Protein 4C1Q (pdb70)

Secondary structure (DSSP, 8-state):
-GGG-TT-EEETTTTEEESS-BTTTBSPPEEPPPP--TT-TTHHHHTPPTTEEEEE-SSTT--EEEEE-SSPBPTT-EE-PPPSEEE--TTGGGSSSEEEEE-SSS-EEEEE--STTTS-GGGGPEEPSSTTT--EEEEEETTEEEEEESS-B-TTPBPEE---HHHHHHTT-/-TT-TT-EEETTTTEEESS-BTTTBSPPEEPPPP--TT-TTHHHHTPPTTEEEEE-SSTT--EEEEE-SSPBPTT-EE-PPPSEEE--SSGGGSSSEEEEE-SSS-EEEEE--STTTS-GGGGPEEPSSTTT--EEEEEETTEEEEEESS-B-TT-B-EEE-/------

GO terms:
  GO:0000785 chromatin (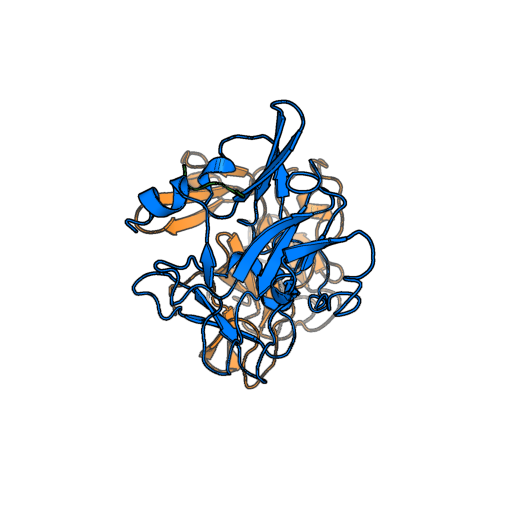C, IDA)
  GO:0005634 nucleus (C, IDA)
  GO:0042800 histone H3K4 methyltransferase activity (F, IDA)
  GO:0042803 protein homodimerization activity (F, IDA)
  GO:0016279 protein-lysine N-methyltransferase activity (F, EXP)
  GO:0005694 chromosome (C, EXP)
  GO:0140941 histone H4K20me methyltransferase activity (F, EXP)
  GO:0140944 histone H4K20 monomethyltransferase activity (F, EXP)
  GO:0140949 histone H3K9 trimethyltransferase activity (F, EXP)
  GO:0140955 histone H3K36 trimethyltransferase activity (F, EXP)
  GO:0140999 histone H3K4 trimethyltransferase activity (F, EXP)
  GO:0043066 negative regulation of apoptotic process (P, IMP)
  GO:0042800 histone H3K4 methyltransferase activity (F, IMP)
  GO:1905516 positive regulation of fertilization (P, IMP)
  GO:1990918 double-strand break repair involved in meiotic recombination (P, IMP)
  GO:0048232 male gamete generation (P, IMP)
  GO:0007129 homologous chromosome pairing at meiosis (P, IMP)
  GO:0007292 female gamete generation (P, IMP)
  GO:0046975 histone H3K36 methyltransferase activity (F, IMP)
  GO:0005515 protein binding (F, IPI)

B-factor: mean 55.11, std 18.8, range [30.9, 131.98]

Nearest PDB structures (foldseek):
  4c1q-assembly1_A  TM=1.006E+00  e=8.682E-40  Mus musculus
  4c1q-assembly2_B  TM=1.001E+00  e=2.277E-36  Mus musculus
  6nm4-assembly2_B  TM=9.314E-01  e=3.883E-31  Homo sapiens
  4ijd-assembly2_B  TM=9.332E-01  e=7.483E-31  Homo sapiens
  4ijd-assembly1_A  TM=9.318E-01  e=3.527E-30  Homo sapiens

Organism: Mus musculus (NCBI:txid10090)

InterPro domains:
  IPR001214 SET domain [PF21549] (247-367)
  IPR001214 SET domain [PS50280] (244-358)
  IPR001909 Krueppel-associated box [PF01352] (28-65)
  IPR001909 Krueppel-associated box [PS50805] (26-96)
  IPR001909 Krueppel-associated box [SM00349] (26-85)
  IPR001909 Krueppel-associated box [cd07765] (28-64)
  IPR003655 Ancestral KRAB domain [PS50806] (23-86)
  IPR013087 Zinc finger C2H2-type [PF00096] (537-559)
  IPR013087 Zinc finger C2H2-type [PF00096] (565-587)
  IPR013087 Zinc finger C2H2-type [PF00096] (593-615)
  IPR013087 Zinc finger C2H2-type [PF00096] (621-643)
  IPR013087 Zinc finger C2H2-type [PF00096] (649-671)
  IPR013087 Zinc finger C2H2-type [PF00096] (677-699)
  IPR013087 Zinc finger C2H2-type [PF00096] (705-727)
  IPR013087 Zinc finger C2H2-type [PF00096] (733-755)
  IPR013087 Zinc finger C2H2-type [PF00096] (761-783)
  IPR013087 Zinc finger C2H2-type [PF00096] (789-811)
  IPR013087 Zinc finger C2H2-type [PF00096] (817-839)
  IPR013087 Zinc finger C2H2-type [PS00028] (390-411)
  IPR013087 Zinc finger C2H2-type [PS00028] (539-559)

Sequence (341 aa):
AMSQDDDYLYCEKCQNFFIDSCPNHGPPLFVKDSMVDRGHPNHSVLSLPPGLRISPSGIPEAGLGVWNEASDLPVGLHFGPYEGQITEDEEAANSGYSWLITKGRNCYEYVDGQDESQANWMRYVNCARDDEEQNLVAFQYHRKIFYRTCRVIRPGCELLVWYGDEYGQELGIMSQDDDYLYCEKCQNFFIDSCPNHGPPLFVKDSMVDRGHPNHSVLSLPPGLRISPSGIPEAGLGVWNEASDLPVGLHFGPYEGQITEDEEAANSGYSWLITKGRNCYEYVDGQDESQANWMRYVNCARDDEEQNLVAFQYHRKIFYRTCRVIRPGCELLVWYARTQTA

CATH classification: 2.170.270.10

Structure (mmCIF, N/CA/C/O backbone):
data_4C1Q
#
_entry.id   4C1Q
#
_cell.length_a   55.730
_cell.length_b   78.180
_cell.length_c   107.610
_cell.angle_alpha   90.00
_cell.angle_beta   90.00
_cell.angle_gamma   90.00
#
_symmetry.space_group_name_H-M   'P 21 21 21'
#
loop_
_entity.id
_entity.type
_entity.pdbx_description
1 polymer 'HISTONE-LYSINE N-METHYLTRANSFERASE PRDM9'
2 polymer 'HISTONE H3.1'
3 non-polymer S-ADENOSYL-L-HOMOCYSTEINE
4 non-polymer 'ZINC ION'
5 non-polymer GLYCEROL
6 water water
#
loop_
_atom_site.group_PDB
_atom_site.id
_atom_site.type_symbol
_atom_site.label_atom_id
_atom_site.label_alt_id
_atom_site.label_comp_id
_atom_site.label_asym_id
_atom_site.label_entity_id
_atom_site.label_seq_id
_atom_site.pdbx_PDB_ins_code
_atom_site.Cartn_x
_atom_site.Cartn_y
_atom_site.Cartn_z
_atom_site.occupancy
_atom_site.B_iso_or_equiv
_atom_site.auth_seq_id
_atom_site.auth_comp_id
_atom_site.auth_asym_id
_atom_site.auth_atom_id
_atom_site.pdbx_PDB_model_num
ATOM 1 N N . ALA A 1 2 ? 7.719 3.487 -24.451 1.00 58.95 195 ALA A N 1
ATOM 2 C CA . ALA A 1 2 ? 6.809 2.926 -25.506 1.00 60.22 195 ALA A CA 1
ATOM 3 C C . ALA A 1 2 ? 6.043 1.719 -24.955 1.00 59.35 195 ALA A C 1
ATOM 4 O O . ALA A 1 2 ? 6.618 0.886 -24.258 1.00 50.32 195 ALA A O 1
ATOM 6 N N . MET A 1 3 ? 4.741 1.652 -25.242 1.00 67.85 196 MET A N 1
ATOM 7 C CA . MET A 1 3 ? 3.903 0.525 -24.808 1.00 69.99 196 MET A CA 1
ATOM 8 C C . MET A 1 3 ? 4.537 -0.797 -25.235 1.00 75.27 196 MET A C 1
ATOM 9 O O . MET A 1 3 ? 4.519 -1.775 -24.487 1.00 77.88 196 MET A O 1
ATOM 14 N N . SER A 1 4 ? 5.119 -0.807 -26.434 1.00 80.06 197 SER A N 1
ATOM 15 C CA . SER A 1 4 ? 5.886 -1.952 -26.944 1.00 77.49 197 SER A CA 1
ATOM 16 C C . SER A 1 4 ? 6.910 -2.498 -25.949 1.00 71.40 197 SER A C 1
ATOM 17 O O . SER A 1 4 ? 7.081 -3.701 -25.846 1.00 69.18 197 SER A O 1
ATOM 20 N N . GLN A 1 5 ? 7.588 -1.610 -25.228 1.00 72.00 198 GLN A N 1
ATOM 21 C CA . GLN A 1 5 ? 8.739 -1.985 -24.403 1.00 68.58 198 GLN A CA 1
ATOM 22 C C . GLN A 1 5 ? 8.466 -1.949 -22.900 1.00 62.09 198 GLN A C 1
ATOM 23 O O . GLN A 1 5 ? 9.392 -1.946 -22.094 1.00 54.57 198 GLN A O 1
ATOM 29 N N . ASP A 1 6 ? 7.194 -1.949 -22.522 1.00 58.48 199 ASP A N 1
ATOM 30 C CA . ASP A 1 6 ? 6.801 -1.746 -21.135 1.00 53.49 199 ASP A CA 1
ATOM 31 C C . ASP A 1 6 ? 6.234 -3.034 -20.507 1.00 49.86 199 ASP A C 1
ATOM 32 O O . ASP A 1 6 ? 5.198 -3.541 -20.922 1.00 46.14 199 ASP A O 1
ATOM 37 N N . ASP A 1 7 ? 6.954 -3.513 -19.499 1.00 49.93 200 ASP A N 1
ATOM 38 C CA . ASP A 1 7 ? 6.579 -4.611 -18.585 1.00 52.55 200 ASP A CA 1
ATOM 39 C C . ASP A 1 7 ? 5.131 -4.772 -18.111 1.00 51.84 200 ASP A C 1
ATOM 40 O O . ASP A 1 7 ? 4.706 -5.883 -17.789 1.00 47.93 200 ASP A O 1
ATOM 45 N N . ASP A 1 8 ? 4.425 -3.657 -17.953 1.00 46.57 201 ASP A N 1
ATOM 46 C CA . ASP A 1 8 ? 3.087 -3.664 -17.374 1.00 46.59 201 ASP A CA 1
ATOM 47 C C . ASP A 1 8 ? 2.033 -4.080 -18.388 1.00 42.38 201 ASP A C 1
ATOM 48 O O . ASP A 1 8 ? 0.911 -4.343 -18.015 1.00 36.87 201 ASP A O 1
ATOM 53 N N . TYR A 1 9 ? 2.401 -4.117 -19.664 1.00 42.29 202 TYR A N 1
ATOM 54 C CA . TYR A 1 9 ? 1.447 -4.317 -20.742 1.00 43.42 202 TYR A CA 1
ATOM 55 C C . TYR A 1 9 ? 1.481 -5.733 -21.311 1.00 42.12 202 TYR A C 1
ATOM 56 O O . TYR A 1 9 ? 2.520 -6.335 -21.419 1.00 40.09 202 TYR A O 1
ATOM 65 N N . LEU A 1 10 ? 0.309 -6.264 -21.630 1.00 44.00 203 LEU A N 1
ATOM 66 C CA . LEU A 1 10 ? 0.196 -7.504 -22.394 1.00 43.41 203 LEU A CA 1
ATOM 67 C C . LEU A 1 10 ? -0.036 -7.153 -23.850 1.00 41.00 203 LEU A C 1
ATOM 68 O O . LEU A 1 10 ? -0.267 -6.005 -24.201 1.00 44.33 203 LEU A O 1
ATOM 73 N N . TYR A 1 11 ? 0.050 -8.148 -24.703 1.00 43.21 204 TYR A N 1
ATOM 74 C CA . TYR A 1 11 ? -0.045 -7.950 -26.135 1.00 47.99 204 TYR A CA 1
ATOM 75 C C . TYR A 1 11 ? -1.020 -8.974 -26.677 1.00 46.27 204 TYR A C 1
ATOM 76 O O . TYR A 1 11 ? -0.921 -10.151 -26.326 1.00 42.95 204 TYR A O 1
ATOM 85 N N . CYS A 1 12 ? -1.951 -8.527 -27.518 1.00 48.64 205 CYS A N 1
ATOM 86 C CA . CYS A 1 12 ? -2.866 -9.433 -28.211 1.00 51.25 205 CYS A CA 1
ATOM 87 C C . CYS A 1 12 ? -2.388 -9.749 -29.634 1.00 53.72 205 CYS A C 1
ATOM 88 O O . CYS A 1 12 ? -2.344 -8.851 -30.489 1.00 51.16 205 CYS A O 1
ATOM 91 N N . GLU A 1 13 ? -2.061 -11.024 -29.876 1.00 61.04 206 GLU A N 1
ATOM 92 C CA . GLU A 1 13 ? -1.556 -11.496 -31.182 1.00 69.31 206 GLU A CA 1
ATOM 93 C C . GLU A 1 13 ? -2.494 -11.046 -32.310 1.00 67.04 206 GLU A C 1
ATOM 94 O O . GLU A 1 13 ? -2.105 -10.345 -33.243 1.00 66.53 206 GLU A O 1
ATOM 100 N N . LYS A 1 14 ? -3.756 -11.410 -32.163 1.00 69.24 207 LYS A N 1
ATOM 101 C CA . LYS A 1 14 ? -4.763 -11.185 -33.192 1.00 70.63 207 LYS A CA 1
ATOM 102 C C . LYS A 1 14 ? -4.990 -9.703 -33.542 1.00 69.31 207 LYS A C 1
ATOM 103 O O . LYS A 1 14 ? -5.098 -9.361 -34.713 1.00 69.72 207 LYS A O 1
ATOM 109 N N . CYS A 1 15 ? -5.058 -8.838 -32.533 1.00 66.64 208 CYS A N 1
ATOM 110 C CA . CYS A 1 15 ? -5.319 -7.409 -32.732 1.00 64.78 208 CYS A CA 1
ATOM 111 C C . CYS A 1 15 ? -4.094 -6.558 -32.938 1.00 63.33 208 CYS A C 1
ATOM 112 O O . CYS A 1 15 ? -4.208 -5.444 -33.447 1.00 58.78 208 CYS A O 1
ATOM 115 N N . GLN A 1 16 ? -2.943 -7.043 -32.474 1.00 64.60 209 GLN A N 1
ATOM 116 C CA . GLN A 1 16 ? -1.727 -6.217 -32.355 1.00 68.34 209 GLN A CA 1
ATOM 117 C C . GLN A 1 16 ? -1.857 -5.127 -31.280 1.00 65.54 209 GLN A C 1
ATOM 118 O O . GLN A 1 16 ? -1.077 -4.179 -31.267 1.00 65.53 209 GLN A O 1
ATOM 124 N N . ASN A 1 17 ? -2.835 -5.277 -30.386 1.00 63.31 210 ASN A N 1
ATOM 125 C CA . ASN A 1 17 ? -3.096 -4.322 -29.296 1.00 59.98 210 ASN A CA 1
ATOM 126 C C . ASN A 1 17 ? -2.327 -4.638 -28.034 1.00 52.37 210 ASN A C 1
ATOM 127 O O . ASN A 1 17 ? -2.280 -5.782 -27.607 1.00 47.65 210 ASN A O 1
ATOM 132 N N . PHE A 1 18 ? -1.744 -3.610 -27.438 1.00 49.13 211 PHE A N 1
ATOM 133 C CA . PHE A 1 18 ? -1.259 -3.670 -26.071 1.00 45.39 211 PHE A CA 1
ATOM 134 C C . PHE A 1 18 ? -2.343 -3.195 -25.126 1.00 42.96 211 PHE A C 1
ATOM 135 O O . PHE A 1 18 ? -3.042 -2.240 -25.415 1.00 42.37 211 PHE A O 1
ATOM 143 N N . PHE A 1 19 ? -2.450 -3.857 -23.980 1.00 41.35 212 PHE A N 1
ATOM 144 C CA . PHE A 1 19 ? -3.432 -3.505 -22.972 1.00 39.30 212 PHE A CA 1
ATOM 145 C C . PHE A 1 19 ? -2.954 -3.897 -21.592 1.00 39.68 212 PHE A C 1
ATOM 146 O O . PHE A 1 19 ? -2.035 -4.705 -21.435 1.00 42.89 212 PHE A O 1
ATOM 154 N N . ILE A 1 20 ? -3.624 -3.357 -20.592 1.00 42.07 213 ILE A N 1
ATOM 155 C CA . ILE A 1 20 ? -3.293 -3.631 -19.207 1.00 45.16 213 ILE A CA 1
ATOM 156 C C . ILE A 1 20 ? -4.124 -4.791 -18.643 1.00 46.08 213 ILE A C 1
ATOM 157 O O . ILE A 1 20 ? -3.586 -5.679 -17.988 1.00 45.74 213 ILE A O 1
ATOM 162 N N . ASP A 1 21 ? -5.426 -4.779 -18.911 1.00 47.32 214 ASP A N 1
ATOM 163 C CA . ASP A 1 21 ? -6.349 -5.745 -18.342 1.00 48.11 214 ASP A CA 1
ATOM 164 C C . ASP A 1 21 ? -6.855 -6.677 -19.443 1.00 47.54 214 ASP A C 1
ATOM 165 O O . ASP A 1 21 ? -6.653 -7.889 -19.404 1.00 47.58 214 ASP A O 1
ATOM 170 N N . SER A 1 22 ? -7.505 -6.089 -20.436 1.00 48.55 215 SER A N 1
ATOM 171 C CA . SER A 1 22 ? -8.126 -6.842 -21.511 1.00 48.95 215 SER A CA 1
ATOM 172 C C . SER A 1 22 ? -7.817 -6.214 -22.858 1.00 49.47 215 SER A C 1
ATOM 173 O O . SER A 1 22 ? -7.756 -4.998 -22.976 1.00 52.77 215 SER A O 1
ATOM 176 N N . CYS A 1 23 ? -7.623 -7.043 -23.876 1.00 48.52 216 CYS A N 1
ATOM 177 C CA . CYS A 1 23 ? -7.809 -6.575 -25.236 1.00 54.64 216 CYS A CA 1
ATOM 178 C C . CYS A 1 23 ? -9.258 -6.110 -25.320 1.00 53.08 216 CYS A C 1
ATOM 179 O O . CYS A 1 23 ? -10.142 -6.804 -24.820 1.00 56.03 216 CYS A O 1
ATOM 182 N N . PRO A 1 24 ? -9.505 -4.930 -25.908 1.00 54.45 217 PRO A N 1
ATOM 183 C CA . PRO A 1 24 ? -10.897 -4.463 -26.078 1.00 60.04 217 PRO A CA 1
ATOM 184 C C . PRO A 1 24 ? -11.749 -5.343 -27.020 1.00 63.85 217 PRO A C 1
ATOM 185 O O . PRO A 1 24 ? -12.976 -5.386 -26.889 1.00 64.52 217 PRO A O 1
ATOM 189 N N . ASN A 1 25 ? -11.090 -6.062 -27.926 1.00 66.54 218 ASN A N 1
ATOM 190 C CA . ASN A 1 25 ? -11.756 -7.007 -28.822 1.00 69.21 218 ASN A CA 1
ATOM 191 C C . ASN A 1 25 ? -11.895 -8.433 -28.303 1.00 67.02 218 ASN A C 1
ATOM 192 O O . ASN A 1 25 ? -12.948 -9.033 -28.451 1.00 76.41 218 ASN A O 1
ATOM 197 N N . HIS A 1 26 ? -10.838 -8.978 -27.714 1.00 65.93 219 HIS A N 1
ATOM 198 C CA . HIS A 1 26 ? -10.812 -10.395 -27.350 1.00 62.80 219 HIS A CA 1
ATOM 199 C C . HIS A 1 26 ? -10.902 -10.709 -25.862 1.00 56.94 219 HIS A C 1
ATOM 200 O O . HIS A 1 26 ? -10.909 -11.873 -25.485 1.00 58.30 219 HIS A O 1
ATOM 207 N N . GLY A 1 27 ? -10.980 -9.694 -25.014 1.00 55.54 220 GLY A N 1
ATOM 208 C CA . GLY A 1 27 ? -11.076 -9.920 -23.574 1.00 54.82 220 GLY A CA 1
ATOM 209 C C . GLY A 1 27 ? -9.725 -10.224 -22.935 1.00 52.33 220 GLY A C 1
ATOM 210 O O . GLY A 1 27 ? -8.682 -10.112 -23.593 1.00 52.23 220 GLY A O 1
ATOM 211 N N . PRO A 1 28 ? -9.741 -10.597 -21.642 1.00 49.26 221 PRO A N 1
ATOM 212 C CA . PRO A 1 28 ? -8.527 -10.890 -20.901 1.00 49.76 221 PRO A CA 1
ATOM 213 C C . PRO A 1 28 ? -7.939 -12.230 -21.337 1.00 47.81 221 PRO A C 1
ATOM 214 O O . PRO A 1 28 ? -8.684 -13.167 -21.617 1.00 50.86 221 PRO A O 1
ATOM 218 N N . PRO A 1 29 ? -6.613 -12.309 -21.420 1.00 43.96 222 PRO A N 1
ATOM 219 C CA . PRO A 1 29 ? -5.921 -13.545 -21.792 1.00 43.59 222 PRO A CA 1
ATOM 220 C C . PRO A 1 29 ? -6.008 -14.632 -20.749 1.00 40.86 222 PRO A C 1
ATOM 221 O O . PRO A 1 29 ? -6.065 -14.347 -19.561 1.00 40.66 222 PRO A O 1
ATOM 225 N N . LEU A 1 30 ? -6.014 -15.878 -21.198 1.00 38.64 223 LEU A N 1
ATOM 226 C CA . LEU A 1 30 ? -6.038 -17.007 -20.293 1.00 39.44 223 LEU A CA 1
ATOM 227 C C . LEU A 1 30 ? -4.609 -17.366 -19.927 1.00 39.47 223 LEU A C 1
ATOM 228 O O . LEU A 1 30 ? -3.797 -17.637 -20.821 1.00 41.47 223 LEU A O 1
ATOM 233 N N . PHE A 1 31 ? -4.300 -17.279 -18.627 1.00 38.56 224 PHE A N 1
ATOM 234 C CA . PHE A 1 31 ? -3.035 -17.744 -18.054 1.00 40.48 224 PHE A CA 1
ATOM 235 C C . PHE A 1 31 ? -3.299 -19.119 -17.497 1.00 37.97 224 PHE A C 1
ATOM 236 O O . PHE A 1 31 ? -4.206 -19.291 -16.713 1.00 41.23 224 PHE A O 1
ATOM 244 N N . VAL A 1 32 ? -2.507 -20.091 -17.914 1.00 37.96 225 VAL A N 1
ATOM 245 C CA . VAL A 1 32 ? -2.635 -21.455 -17.451 1.00 39.67 225 VAL A CA 1
ATOM 246 C C . VAL A 1 32 ? -1.782 -21.591 -16.207 1.00 39.72 225 VAL A C 1
ATOM 247 O O . VAL A 1 32 ? -0.651 -21.142 -16.218 1.00 42.21 225 VAL A O 1
ATOM 251 N N . LYS A 1 33 ? -2.299 -22.194 -15.140 1.00 41.45 226 LYS A N 1
ATOM 252 C CA . LYS A 1 33 ? -1.516 -22.383 -13.912 1.00 44.37 226 LYS A CA 1
ATOM 253 C C . LYS A 1 33 ? -0.624 -23.608 -14.004 1.00 42.31 226 LYS A C 1
ATOM 254 O O . LYS A 1 33 ? -1.029 -24.624 -14.523 1.00 42.19 226 LYS A O 1
ATOM 260 N N . ASP A 1 34 ? 0.574 -23.517 -13.449 1.00 39.86 227 ASP A N 1
ATOM 261 C CA . ASP A 1 34 ? 1.376 -24.692 -13.175 1.00 41.99 227 ASP A CA 1
ATOM 262 C C . ASP A 1 34 ? 0.602 -25.606 -12.226 1.00 44.97 227 ASP A C 1
ATOM 263 O O . ASP A 1 34 ? -0.292 -25.149 -11.520 1.00 45.90 227 ASP A O 1
ATOM 268 N N . SER A 1 35 ? 0.929 -26.892 -12.207 1.00 45.10 228 SER A N 1
ATOM 269 C CA . SER A 1 35 ? 0.358 -27.770 -11.195 1.00 45.32 228 SER A CA 1
ATOM 270 C C . SER A 1 35 ? 1.035 -27.474 -9.877 1.00 47.17 228 SER A C 1
ATOM 271 O O . SER A 1 35 ? 2.147 -27.001 -9.872 1.00 44.68 228 SER A O 1
ATOM 274 N N . MET A 1 36 ? 0.345 -27.742 -8.769 1.00 52.95 229 MET A N 1
ATOM 275 C CA . MET A 1 36 ? 0.885 -27.565 -7.410 1.00 54.61 229 MET A CA 1
ATOM 276 C C . MET A 1 36 ? 1.990 -28.563 -7.113 1.00 48.49 229 MET A C 1
ATOM 277 O O . MET A 1 36 ? 1.834 -29.749 -7.359 1.00 46.88 229 MET A O 1
ATOM 282 N N . VAL A 1 37 ? 3.098 -28.078 -6.568 1.00 47.39 230 VAL A N 1
ATOM 283 C CA . VAL A 1 37 ? 4.187 -28.935 -6.106 1.00 46.79 230 VAL A CA 1
ATOM 284 C C . VAL A 1 37 ? 4.893 -28.197 -4.992 1.00 43.44 230 VAL A C 1
ATOM 285 O O . VAL A 1 37 ? 5.173 -27.017 -5.123 1.00 47.39 230 VAL A O 1
ATOM 289 N N . ASP A 1 38 ? 5.223 -28.902 -3.927 1.00 42.75 231 ASP A N 1
ATOM 290 C CA . ASP A 1 38 ? 5.968 -28.326 -2.820 1.00 44.39 231 ASP A CA 1
ATOM 291 C C . ASP A 1 38 ? 7.251 -27.678 -3.306 1.00 42.92 231 ASP A C 1
ATOM 292 O O . ASP A 1 38 ? 7.996 -28.270 -4.088 1.00 43.44 231 ASP A O 1
ATOM 297 N N . ARG A 1 39 ? 7.493 -26.466 -2.834 1.00 42.98 232 ARG A N 1
ATOM 298 C CA . ARG A 1 39 ? 8.729 -25.763 -3.085 1.00 47.99 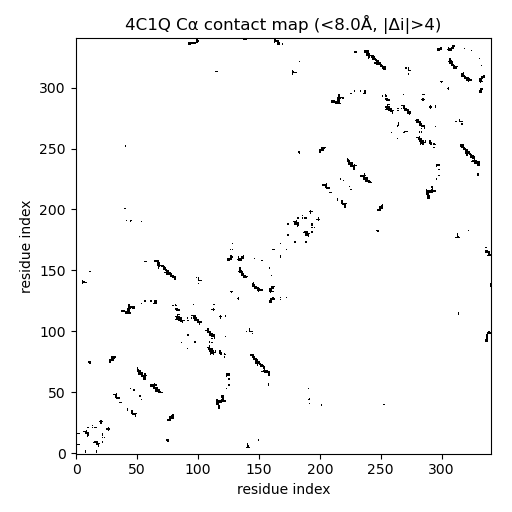232 ARG A CA 1
ATOM 299 C C . ARG A 1 39 ? 9.933 -26.649 -2.773 1.00 46.47 232 ARG A C 1
ATOM 300 O O . ARG A 1 39 ? 9.951 -27.354 -1.771 1.00 46.94 232 ARG A O 1
ATOM 308 N N . GLY A 1 40 ? 10.921 -26.629 -3.658 1.00 45.39 233 GLY A N 1
ATOM 309 C CA . GLY A 1 40 ? 12.151 -27.373 -3.447 1.00 45.29 233 GLY A CA 1
ATOM 310 C C . GLY A 1 40 ? 12.050 -28.849 -3.758 1.00 45.03 233 GLY A C 1
ATOM 311 O O . GLY A 1 40 ? 13.037 -29.569 -3.644 1.00 42.50 233 GLY A O 1
ATOM 312 N N . HIS A 1 41 ? 10.877 -29.330 -4.154 1.00 39.12 234 HIS A N 1
ATOM 313 C CA . HIS A 1 41 ? 10.779 -30.739 -4.463 1.00 40.02 234 HIS A CA 1
ATOM 314 C C . HIS A 1 41 ? 11.846 -31.102 -5.518 1.00 39.26 234 HIS A C 1
ATOM 315 O O . HIS A 1 41 ? 12.065 -30.338 -6.465 1.00 39.93 234 HIS A O 1
ATOM 322 N N . PRO A 1 42 ? 12.520 -32.251 -5.358 1.00 38.70 235 PRO A N 1
ATOM 323 C CA . PRO A 1 42 ? 13.577 -32.585 -6.335 1.00 39.86 235 PRO A CA 1
ATOM 324 C C . PRO A 1 42 ? 13.120 -32.734 -7.793 1.00 37.71 235 PRO A C 1
ATOM 325 O O . PRO A 1 42 ? 13.897 -32.519 -8.680 1.00 36.66 235 PRO A O 1
ATOM 329 N N . ASN A 1 43 ? 11.891 -33.160 -8.024 1.00 38.99 236 ASN A N 1
ATOM 330 C CA . ASN A 1 43 ? 11.339 -33.239 -9.372 1.00 39.75 236 ASN A CA 1
ATOM 331 C C . ASN A 1 43 ? 10.317 -32.128 -9.645 1.00 38.51 236 ASN A C 1
ATOM 332 O O . ASN A 1 43 ? 9.377 -32.284 -10.417 1.00 39.01 236 ASN A O 1
ATOM 337 N N . HIS A 1 44 ? 10.558 -30.984 -9.036 1.00 39.66 237 HIS A N 1
ATOM 338 C CA . HIS A 1 44 ? 9.668 -29.837 -9.113 1.00 42.18 237 HIS A CA 1
ATOM 339 C C . HIS A 1 44 ? 9.363 -29.394 -10.547 1.00 41.98 237 HIS A C 1
ATOM 340 O O . HIS A 1 44 ? 8.204 -29.130 -10.896 1.00 39.28 237 HIS A O 1
ATOM 347 N N . SER A 1 45 ? 10.395 -29.318 -11.370 1.00 40.77 238 SER A N 1
ATOM 348 C CA . SER A 1 45 ? 10.218 -28.822 -12.707 1.00 42.96 238 SER A CA 1
ATOM 349 C C . SER A 1 45 ? 9.289 -29.730 -13.522 1.00 39.76 238 SER A C 1
ATOM 350 O O . SER A 1 45 ? 8.414 -29.235 -14.199 1.00 44.58 238 SER A O 1
ATOM 353 N N . VAL A 1 46 ? 9.456 -31.044 -13.420 1.00 38.39 239 VAL A N 1
ATOM 354 C CA . VAL A 1 46 ? 8.577 -31.987 -14.096 1.00 38.41 239 VAL A CA 1
ATOM 355 C C . VAL A 1 46 ? 7.154 -31.926 -13.517 1.00 36.63 239 VAL A C 1
ATOM 356 O O . VAL A 1 46 ? 6.188 -31.852 -14.249 1.00 37.13 239 VAL A O 1
ATOM 360 N N . LEU A 1 47 ? 7.043 -31.951 -12.204 1.00 37.17 240 LEU A N 1
ATOM 361 C CA . LEU A 1 47 ? 5.743 -32.039 -11.533 1.00 40.10 240 LEU A CA 1
ATOM 362 C C . LEU A 1 47 ? 4.901 -30.777 -11.632 1.00 37.12 240 LEU A C 1
ATOM 363 O O . LEU A 1 47 ? 3.702 -30.831 -11.465 1.00 42.47 240 LEU A O 1
ATOM 368 N N . SER A 1 48 ? 5.539 -29.650 -11.918 1.00 36.51 241 SER A N 1
ATOM 369 C CA . SER A 1 48 ? 4.854 -28.388 -12.112 1.00 33.05 241 SER A CA 1
ATOM 370 C C . SER A 1 48 ? 4.101 -28.303 -13.446 1.00 33.72 241 SER A C 1
ATOM 371 O O . SER A 1 48 ? 3.413 -27.323 -13.698 1.00 36.58 241 SER A O 1
ATOM 374 N N . LEU A 1 49 ? 4.240 -29.311 -14.293 1.00 33.44 242 LEU A N 1
ATOM 375 C CA . LEU A 1 49 ? 3.671 -29.294 -15.625 1.00 36.13 242 LEU A CA 1
ATOM 376 C C . LEU A 1 49 ? 2.140 -29.208 -15.562 1.00 36.87 242 LEU A C 1
ATOM 377 O O . LEU A 1 49 ? 1.499 -29.976 -14.818 1.00 36.91 242 LEU A O 1
ATOM 382 N N . PRO A 1 50 ? 1.552 -28.285 -16.340 1.00 36.83 243 PRO A N 1
ATOM 383 C CA . PRO A 1 50 ? 0.085 -28.207 -16.357 1.00 38.30 243 PRO A CA 1
ATOM 384 C C . PRO A 1 50 ? -0.533 -29.483 -16.877 1.00 37.84 243 PRO A C 1
ATOM 385 O O . PRO A 1 50 ? 0.059 -30.130 -17.732 1.00 33.38 243 PRO A O 1
ATOM 389 N N . PRO A 1 51 ? -1.752 -29.813 -16.412 1.00 42.42 244 PRO A N 1
ATOM 390 C CA . PRO A 1 51 ? -2.447 -30.941 -17.036 1.00 41.95 244 PRO A CA 1
ATOM 391 C C . PRO A 1 51 ? -2.601 -30.742 -18.533 1.00 41.18 244 PRO A C 1
ATOM 392 O O . PRO A 1 51 ? -2.674 -29.600 -19.004 1.00 43.35 244 PRO A O 1
ATOM 396 N N . GLY A 1 52 ? -2.629 -31.842 -19.273 1.00 39.88 245 GLY A N 1
ATOM 397 C CA . GLY A 1 52 ? -2.855 -31.796 -20.715 1.00 39.61 245 GLY A CA 1
ATOM 398 C C . GLY A 1 52 ? -1.576 -31.795 -21.528 1.00 39.12 245 GLY A C 1
ATOM 399 O O . GLY A 1 52 ? -1.623 -31.948 -22.731 1.00 37.02 245 GLY A O 1
ATOM 400 N N . LEU A 1 53 ? -0.433 -31.619 -20.869 1.00 40.80 246 LEU A N 1
ATOM 401 C CA . LEU A 1 53 ? 0.875 -31.596 -21.537 1.00 38.88 246 LEU A CA 1
ATOM 402 C C . LEU A 1 53 ? 1.677 -32.770 -21.060 1.00 40.56 246 LEU A C 1
ATOM 403 O O . LEU A 1 53 ? 1.301 -33.411 -20.096 1.00 40.87 246 LEU A O 1
ATOM 408 N N . ARG A 1 54 ? 2.820 -33.022 -21.699 1.00 39.61 247 ARG A N 1
ATOM 409 C CA . ARG A 1 54 ? 3.656 -34.126 -21.295 1.00 41.00 247 ARG A CA 1
ATOM 410 C C . ARG A 1 54 ? 5.136 -33.922 -21.660 1.00 40.16 247 ARG A C 1
ATOM 411 O O . ARG A 1 54 ? 5.474 -33.438 -22.734 1.00 38.42 247 ARG A O 1
ATOM 419 N N . ILE A 1 55 ? 6.011 -34.317 -20.745 1.00 38.61 248 ILE A N 1
ATOM 420 C CA . ILE A 1 55 ? 7.447 -34.217 -20.966 1.00 38.03 248 ILE A CA 1
ATOM 421 C C . ILE A 1 55 ? 7.956 -35.549 -21.486 1.00 37.77 248 ILE A C 1
ATOM 422 O O . ILE A 1 55 ? 7.865 -36.578 -20.829 1.00 40.10 248 ILE A O 1
ATOM 427 N N . SER A 1 56 ? 8.473 -35.515 -22.696 1.00 36.36 249 SER A N 1
ATOM 428 C CA . SER A 1 56 ? 8.884 -36.704 -23.398 1.00 36.89 249 SER A CA 1
ATOM 429 C C . SER A 1 56 ? 10.034 -36.269 -24.338 1.00 37.21 249 SER A C 1
ATOM 430 O O . SER A 1 56 ? 10.162 -35.073 -24.616 1.00 38.41 249 SER A O 1
ATOM 433 N N . PRO A 1 57 ? 10.855 -37.218 -24.835 1.00 36.68 250 PRO A N 1
ATOM 434 C CA . PRO A 1 57 ? 11.956 -36.830 -25.726 1.00 36.68 250 PRO A CA 1
ATOM 435 C C . PRO A 1 57 ? 11.546 -35.941 -26.884 1.00 37.05 250 PRO A C 1
ATOM 436 O O . PRO A 1 57 ? 10.542 -36.197 -27.537 1.00 36.00 250 PRO A O 1
ATOM 440 N N . SER A 1 58 ? 12.339 -34.905 -27.133 1.00 36.43 251 SER A N 1
ATOM 441 C CA . SER A 1 58 ? 12.039 -33.953 -28.185 1.00 38.17 251 SER A CA 1
ATOM 442 C C . SER A 1 58 ? 12.053 -34.598 -29.551 1.00 38.43 251 SER A C 1
ATOM 443 O O . SER A 1 58 ? 12.747 -35.566 -29.775 1.00 37.93 251 SER A O 1
ATOM 446 N N . GLY A 1 59 ? 11.267 -34.040 -30.459 1.00 41.09 252 GLY A N 1
ATOM 447 C CA . GLY A 1 59 ? 11.310 -34.437 -31.850 1.00 42.48 252 GLY A CA 1
ATOM 448 C C . GLY A 1 59 ? 12.500 -33.860 -32.597 1.00 44.55 252 GLY A C 1
ATOM 449 O O . GLY A 1 59 ? 12.805 -34.300 -33.705 1.00 45.89 252 GLY A O 1
ATOM 450 N N . ILE A 1 60 ? 13.168 -32.875 -32.002 1.00 46.38 253 ILE A N 1
ATOM 451 C CA . ILE A 1 60 ? 14.398 -32.333 -32.572 1.00 45.67 253 ILE A CA 1
ATOM 452 C C . ILE A 1 60 ? 15.494 -33.345 -32.256 1.00 49.65 253 ILE A C 1
ATOM 453 O O . ILE A 1 60 ? 15.609 -33.762 -31.099 1.00 49.41 253 ILE A O 1
ATOM 458 N N . PRO A 1 61 ? 16.291 -33.750 -33.279 1.00 54.62 254 PRO A N 1
ATOM 459 C CA . PRO A 1 61 ? 17.394 -34.689 -33.073 1.00 54.25 254 PRO A CA 1
ATOM 460 C C . PRO A 1 61 ? 18.417 -34.197 -32.058 1.00 59.43 254 PRO A C 1
ATOM 461 O O . PRO A 1 61 ? 18.859 -33.040 -32.118 1.00 61.22 254 PRO A O 1
ATOM 465 N N . GLU A 1 62 ? 18.764 -35.083 -31.126 1.00 65.61 255 GLU A N 1
ATOM 466 C CA . GLU A 1 62 ? 19.773 -34.821 -30.107 1.00 70.83 255 GLU A CA 1
ATOM 467 C C . GLU A 1 62 ? 19.455 -33.576 -29.256 1.00 61.01 255 GLU A C 1
ATOM 468 O O . GLU A 1 62 ? 20.351 -32.855 -28.843 1.00 63.77 255 GLU A O 1
ATOM 474 N N . ALA A 1 63 ? 18.175 -33.341 -28.983 1.00 53.25 256 ALA A N 1
ATOM 475 C CA . ALA A 1 63 ? 17.783 -32.183 -28.215 1.00 46.29 256 ALA A CA 1
ATOM 476 C C . ALA A 1 63 ? 17.260 -32.542 -26.837 1.00 42.19 256 ALA A C 1
ATOM 477 O O . ALA A 1 63 ? 16.722 -31.674 -26.156 1.00 50.84 256 ALA A O 1
ATOM 479 N N . GLY A 1 64 ? 17.419 -33.796 -26.405 1.00 37.17 257 GLY A N 1
ATOM 480 C CA . GLY A 1 64 ? 17.015 -34.187 -25.059 1.00 38.01 257 GLY A CA 1
ATOM 481 C C . GLY A 1 64 ? 15.492 -34.259 -24.912 1.00 37.77 257 GLY A C 1
ATOM 482 O O . GLY A 1 64 ? 14.813 -34.641 -25.848 1.00 35.74 257 GLY A O 1
ATOM 483 N N . LEU A 1 65 ? 14.984 -33.900 -23.736 1.00 39.37 258 LEU A N 1
ATOM 484 C CA . LEU A 1 65 ? 13.540 -33.895 -23.458 1.00 41.69 258 LEU A CA 1
ATOM 485 C C . LEU A 1 65 ? 12.886 -32.642 -24.002 1.00 41.96 258 LEU A C 1
ATOM 486 O O . LEU A 1 65 ? 13.559 -31.645 -24.267 1.00 45.84 258 LEU A O 1
ATOM 491 N N . GLY A 1 66 ? 11.570 -32.714 -24.165 1.00 42.82 259 GLY A N 1
ATOM 492 C CA . GLY A 1 66 ? 10.767 -31.597 -24.637 1.00 39.64 259 GLY A CA 1
ATOM 493 C C . GLY A 1 66 ? 9.373 -31.639 -24.049 1.00 41.10 259 GLY A C 1
ATOM 494 O O . GLY A 1 66 ? 9.040 -32.549 -23.283 1.00 40.93 259 GLY A O 1
ATOM 495 N N . VAL A 1 67 ? 8.549 -30.658 -24.417 1.00 40.26 260 VAL A N 1
ATOM 496 C CA . VAL A 1 67 ? 7.1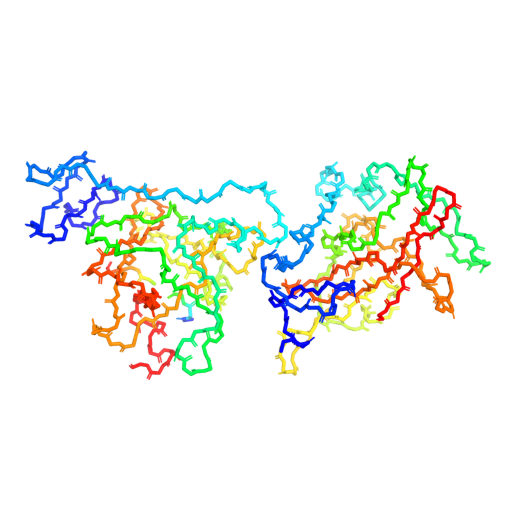82 -30.585 -23.923 1.00 40.26 260 VAL A CA 1
ATOM 497 C C . VAL A 1 67 ? 6.205 -30.701 -25.084 1.00 36.97 260 VAL A C 1
ATOM 498 O O . VAL A 1 67 ? 6.300 -29.979 -26.063 1.00 38.17 260 VAL A O 1
ATOM 502 N N . TRP A 1 68 ? 5.290 -31.649 -24.956 1.00 35.82 261 TRP A N 1
ATOM 503 C CA . TRP A 1 68 ? 4.332 -31.987 -25.992 1.00 36.99 261 TRP A CA 1
ATOM 504 C C . TRP A 1 68 ? 2.953 -31.641 -25.494 1.00 37.45 261 TRP A C 1
ATOM 505 O O . TRP A 1 68 ? 2.674 -31.764 -24.302 1.00 37.61 261 TRP A O 1
ATOM 516 N N . ASN A 1 69 ? 2.092 -31.217 -26.406 1.00 38.72 262 ASN A N 1
ATOM 517 C CA . ASN A 1 69 ? 0.681 -31.048 -26.094 1.00 38.86 262 ASN A CA 1
ATOM 518 C C . ASN A 1 69 ? -0.043 -32.358 -26.332 1.00 40.42 262 ASN A C 1
ATOM 519 O O . ASN A 1 69 ? 0.228 -33.012 -27.318 1.00 40.14 262 ASN A O 1
ATOM 524 N N . GLU A 1 70 ? -0.963 -32.722 -25.435 1.00 48.84 263 GLU A N 1
ATOM 525 C CA . GLU A 1 70 ? -1.637 -34.044 -25.442 1.00 53.72 263 GLU A CA 1
ATOM 526 C C . GLU A 1 70 ? -3.162 -33.954 -25.490 1.00 54.41 263 GLU A C 1
ATOM 527 O O . GLU A 1 70 ? -3.801 -34.617 -26.300 1.00 54.37 263 GLU A O 1
ATOM 533 N N . ALA A 1 71 ? -3.737 -33.159 -24.599 1.00 53.40 264 ALA A N 1
ATOM 534 C CA . ALA A 1 71 ? -5.172 -33.240 -24.322 1.00 55.98 264 ALA A CA 1
ATOM 535 C C . ALA A 1 71 ? -6.016 -32.690 -25.462 1.00 54.02 264 ALA A C 1
ATOM 536 O O . ALA A 1 71 ? -6.876 -33.387 -25.984 1.00 65.12 264 ALA A O 1
ATOM 538 N N . SER A 1 72 ? -5.772 -31.446 -25.844 1.00 51.28 265 SER A N 1
ATOM 539 C CA . SER A 1 72 ? -6.583 -30.796 -26.862 1.00 50.92 265 SER A CA 1
ATOM 540 C C . SER A 1 72 ? -5.918 -29.566 -27.446 1.00 46.88 265 SER A C 1
ATOM 541 O O . SER A 1 72 ? -4.885 -29.109 -26.957 1.00 48.59 265 SER A O 1
ATOM 544 N N . ASP A 1 73 ? -6.528 -29.033 -28.492 1.00 46.36 266 ASP A N 1
ATOM 545 C CA . ASP A 1 73 ? -6.029 -27.855 -29.179 1.00 45.50 266 ASP A CA 1
ATOM 546 C C . ASP A 1 73 ? -5.783 -26.720 -28.197 1.00 46.37 266 ASP A C 1
ATOM 547 O O . ASP A 1 73 ? -6.641 -26.404 -27.370 1.00 46.14 266 ASP A O 1
ATOM 552 N N . LEU A 1 74 ? -4.596 -26.121 -28.268 1.00 45.64 267 LEU A N 1
ATOM 553 C CA . LEU A 1 74 ? -4.321 -24.929 -27.489 1.00 42.67 267 LEU A CA 1
ATOM 554 C C . LEU A 1 74 ? -4.547 -23.755 -28.404 1.00 40.88 267 LEU A C 1
ATOM 555 O O . LEU A 1 74 ? -3.975 -23.692 -29.489 1.00 40.89 267 LEU A O 1
ATOM 560 N N . PRO A 1 75 ? -5.405 -22.830 -27.987 1.00 40.13 268 PRO A N 1
ATOM 561 C CA . PRO A 1 75 ? -5.685 -21.683 -28.847 1.00 41.80 268 PRO A CA 1
ATOM 562 C C . PRO A 1 75 ? -4.544 -20.663 -28.844 1.00 43.17 268 PRO A C 1
ATOM 563 O O . PRO A 1 75 ? -3.653 -20.737 -28.004 1.00 40.87 268 PRO A O 1
ATOM 567 N N . VAL A 1 76 ? -4.591 -19.738 -29.796 1.00 42.79 269 VAL A N 1
ATOM 568 C CA . VAL A 1 76 ? -3.686 -18.606 -29.841 1.00 42.74 269 VAL A CA 1
ATOM 569 C C . VAL A 1 76 ? -3.919 -17.758 -28.602 1.00 42.18 269 VAL A C 1
ATOM 570 O O . VAL A 1 76 ? -5.028 -17.701 -28.096 1.00 45.70 269 VAL A O 1
ATOM 574 N N . GLY A 1 77 ? -2.854 -17.141 -28.101 1.00 40.72 270 GLY A N 1
ATOM 575 C CA . GLY A 1 77 ? -2.936 -16.192 -27.003 1.00 39.56 270 GLY A CA 1
ATOM 576 C C . GLY A 1 77 ? -2.994 -16.775 -25.611 1.00 39.48 270 GLY A C 1
ATOM 577 O O . GLY A 1 77 ? -3.162 -16.040 -24.646 1.00 39.82 270 GLY A O 1
ATOM 578 N N . LEU A 1 78 ? -2.839 -18.089 -25.504 1.00 39.15 271 LEU A N 1
ATOM 579 C CA . LEU A 1 78 ? -2.709 -18.775 -24.222 1.00 38.70 271 LEU A CA 1
ATOM 580 C C . LEU A 1 78 ? -1.373 -18.419 -23.585 1.00 37.89 271 LEU A C 1
ATOM 581 O O . LEU A 1 78 ? -0.345 -18.459 -24.255 1.00 38.82 271 LEU A O 1
ATOM 586 N N . HIS A 1 79 ? -1.386 -18.107 -22.297 1.00 36.11 272 HIS A N 1
ATOM 587 C CA . HIS A 1 79 ? -0.198 -17.642 -21.594 1.00 38.71 272 HIS A CA 1
ATOM 588 C C . HIS A 1 79 ? 0.277 -18.660 -20.581 1.00 37.73 272 HIS A C 1
ATOM 589 O O . HIS A 1 79 ? -0.514 -19.245 -19.863 1.00 40.70 272 HIS A O 1
ATOM 596 N N . PHE A 1 80 ? 1.590 -18.842 -20.520 1.00 37.34 273 PHE A N 1
ATOM 597 C CA . PHE A 1 80 ? 2.210 -19.787 -19.617 1.00 35.65 273 PHE A CA 1
ATOM 598 C C . PHE A 1 80 ? 3.291 -19.069 -18.838 1.00 35.62 273 PHE A C 1
ATOM 599 O O . PHE A 1 80 ? 3.976 -18.219 -19.379 1.00 36.60 273 PHE A O 1
ATOM 607 N N . GLY A 1 81 ? 3.457 -19.445 -17.576 1.00 35.81 274 GLY A N 1
ATOM 608 C CA . GLY A 1 81 ? 4.489 -18.901 -16.739 1.00 35.82 274 GLY A CA 1
ATOM 609 C C . GLY A 1 81 ? 3.989 -18.473 -15.377 1.00 37.34 274 GLY A C 1
ATOM 610 O O . GLY A 1 81 ? 2.822 -18.632 -15.061 1.00 35.89 274 GLY A O 1
ATOM 611 N N . PRO A 1 82 ? 4.862 -17.857 -14.580 1.00 37.45 275 PRO A N 1
ATOM 612 C CA . PRO A 1 82 ? 6.186 -17.391 -14.978 1.00 36.80 275 PRO A CA 1
ATOM 613 C C . PRO A 1 82 ? 7.281 -18.485 -15.054 1.00 36.90 275 PRO A C 1
ATOM 614 O O . PRO A 1 82 ? 7.213 -19.536 -14.388 1.00 33.92 275 PRO A O 1
ATOM 618 N N . TYR A 1 83 ? 8.277 -18.236 -15.895 1.00 37.08 276 TYR A N 1
ATOM 619 C CA . TYR A 1 83 ? 9.437 -19.109 -15.950 1.00 36.24 276 TYR A CA 1
ATOM 620 C C . TYR A 1 83 ? 10.085 -19.004 -14.588 1.00 37.06 276 TYR A C 1
ATOM 621 O O . TYR A 1 83 ? 10.351 -17.894 -14.117 1.00 44.52 276 TYR A O 1
ATOM 630 N N . GLU A 1 84 ? 10.286 -20.137 -13.923 1.00 38.12 277 GLU A N 1
ATOM 631 C CA . GLU A 1 84 ? 10.858 -20.138 -12.585 1.00 39.78 277 GLU A CA 1
ATOM 632 C C . GLU A 1 84 ? 12.323 -20.555 -12.607 1.00 40.20 277 GLU A C 1
ATOM 633 O O . GLU A 1 84 ? 12.791 -21.211 -13.544 1.00 37.10 277 GLU A O 1
ATOM 639 N N . GLY A 1 85 ? 13.030 -20.166 -11.560 1.00 41.68 278 GLY A N 1
ATOM 640 C CA . GLY A 1 85 ? 14.442 -20.491 -11.431 1.00 46.85 278 GLY A CA 1
ATOM 641 C C . GLY A 1 85 ? 15.134 -19.627 -10.407 1.00 48.15 278 GLY A C 1
ATOM 642 O O . GLY A 1 85 ? 14.482 -18.888 -9.682 1.00 46.25 278 GLY A O 1
ATOM 643 N N . GLN A 1 86 ? 16.462 -19.716 -10.361 1.00 54.48 279 GLN A N 1
ATOM 644 C CA . GLN A 1 86 ? 17.238 -18.891 -9.454 1.00 56.31 279 GLN A CA 1
ATOM 645 C C . GLN A 1 86 ? 17.575 -17.543 -10.069 1.00 56.83 279 GLN A C 1
ATOM 646 O O . GLN A 1 86 ? 18.211 -17.455 -11.125 1.00 56.56 279 GLN A O 1
ATOM 652 N N . ILE A 1 87 ? 17.148 -16.483 -9.398 1.00 57.64 280 ILE A N 1
ATOM 653 C CA . ILE A 1 87 ? 17.470 -15.137 -9.842 1.00 58.14 280 ILE A CA 1
ATOM 654 C C . ILE A 1 87 ? 18.889 -14.787 -9.386 1.00 59.67 280 ILE A C 1
ATOM 655 O O . ILE A 1 87 ? 19.257 -15.057 -8.247 1.00 59.23 280 ILE A O 1
ATOM 660 N N . THR A 1 88 ? 19.678 -14.184 -10.273 1.00 61.40 281 THR A N 1
ATOM 661 C CA . THR A 1 88 ? 21.109 -13.922 -10.020 1.00 60.01 281 THR A CA 1
ATOM 662 C C . THR A 1 88 ? 21.680 -13.007 -11.109 1.00 59.57 281 THR A C 1
ATOM 663 O O . THR A 1 88 ? 21.173 -12.990 -12.234 1.00 55.64 281 THR A O 1
ATOM 667 N N . GLU A 1 89 ? 22.731 -12.257 -10.775 1.00 63.70 282 GLU A N 1
ATOM 668 C CA . GLU A 1 89 ? 23.479 -11.456 -11.768 1.00 65.86 282 GLU A CA 1
ATOM 669 C C . GLU A 1 89 ? 24.795 -12.125 -12.184 1.00 69.98 282 GLU A C 1
ATOM 670 O O . GLU A 1 89 ? 25.441 -11.694 -13.142 1.00 67.17 282 GLU A O 1
ATOM 676 N N . ASP A 1 90 ? 25.164 -13.193 -11.479 1.00 75.47 283 ASP A N 1
ATOM 677 C CA . ASP A 1 90 ? 26.351 -13.973 -11.806 1.00 81.95 283 ASP A CA 1
ATOM 678 C C . ASP A 1 90 ? 26.353 -14.431 -13.272 1.00 85.20 283 ASP A C 1
ATOM 679 O O . ASP A 1 90 ? 25.412 -15.066 -13.732 1.00 85.49 283 ASP A O 1
ATOM 684 N N . GLU A 1 91 ? 27.432 -14.129 -13.985 1.00 90.73 284 GLU A N 1
ATOM 685 C CA . GLU A 1 91 ? 27.513 -14.392 -15.422 1.00 91.77 284 GLU A CA 1
ATOM 686 C C . GLU A 1 91 ? 27.732 -15.858 -15.805 1.00 82.80 284 GLU A C 1
ATOM 687 O O . GLU A 1 91 ? 27.613 -16.194 -16.969 1.00 81.97 284 GLU A O 1
ATOM 693 N N . GLU A 1 92 ? 28.058 -16.728 -14.854 1.00 78.62 285 GLU A N 1
ATOM 694 C CA . GLU A 1 92 ? 28.075 -18.164 -15.142 1.00 82.89 285 GLU A CA 1
ATOM 695 C C . GLU A 1 92 ? 26.656 -18.708 -15.291 1.00 80.90 285 GLU A C 1
ATOM 696 O O . GLU A 1 92 ? 26.467 -19.789 -15.851 1.00 79.41 285 GLU A O 1
ATOM 702 N N . ALA A 1 93 ? 25.672 -17.968 -14.770 1.00 75.09 286 ALA A N 1
ATOM 703 C CA . ALA A 1 93 ? 24.260 -18.225 -15.063 1.00 73.08 286 ALA A CA 1
ATOM 704 C C . ALA A 1 93 ? 23.969 -17.992 -16.537 1.00 72.28 286 ALA A C 1
ATOM 705 O O . ALA A 1 93 ? 23.179 -18.711 -17.145 1.00 68.44 286 ALA A O 1
ATOM 707 N N . ALA A 1 94 ? 24.626 -16.989 -17.111 1.00 74.47 287 ALA A N 1
ATOM 708 C CA . ALA A 1 94 ? 24.513 -16.711 -18.546 1.00 75.35 287 ALA A CA 1
ATOM 709 C C . ALA A 1 94 ? 24.821 -17.940 -19.401 1.00 73.84 287 ALA A C 1
ATOM 710 O O . ALA A 1 94 ? 24.386 -18.024 -20.547 1.00 71.36 287 ALA A O 1
ATOM 712 N N . ASN A 1 95 ? 25.563 -18.893 -18.846 1.00 68.38 288 ASN A N 1
ATOM 713 C CA . ASN A 1 95 ? 25.966 -20.052 -19.607 1.00 66.87 288 ASN A CA 1
ATOM 714 C C . ASN A 1 95 ? 25.278 -21.356 -19.272 1.00 61.93 288 ASN A C 1
ATOM 715 O O . ASN A 1 95 ? 25.488 -22.332 -19.981 1.00 60.44 288 ASN A O 1
ATOM 720 N N . SER A 1 96 ? 24.450 -21.402 -18.232 1.00 56.65 289 SER A N 1
ATOM 721 C CA . SER A 1 96 ? 23.756 -22.650 -17.915 1.00 54.98 289 SER A CA 1
ATOM 722 C C . SER A 1 96 ? 23.071 -23.218 -19.163 1.00 52.06 289 SER A C 1
ATOM 723 O O . SER A 1 96 ? 23.012 -24.431 -19.357 1.00 52.74 289 SER A O 1
ATOM 726 N N . GLY A 1 97 ? 22.546 -22.336 -20.008 1.00 50.18 290 GLY A N 1
ATOM 727 C CA . GLY A 1 97 ? 21.715 -22.759 -21.134 1.00 48.27 290 GLY A CA 1
ATOM 728 C C . GLY A 1 97 ? 20.241 -22.822 -20.755 1.00 45.19 290 GLY A C 1
ATOM 729 O O . GLY A 1 97 ? 19.389 -23.088 -21.602 1.00 44.88 290 GLY A O 1
ATOM 730 N N . TYR A 1 98 ? 19.960 -22.540 -19.483 1.00 43.56 291 TYR A N 1
ATOM 731 C CA . TYR A 1 98 ? 18.619 -22.551 -18.914 1.00 42.39 291 TYR A CA 1
ATOM 732 C C . TYR A 1 98 ? 18.181 -21.182 -18.399 1.00 42.19 291 TYR A C 1
ATOM 733 O O . TYR A 1 98 ? 17.211 -21.085 -17.639 1.00 40.01 291 TYR A O 1
ATOM 742 N N . SER A 1 99 ? 18.861 -20.127 -18.846 1.00 42.11 292 SER A N 1
ATOM 743 C CA . SER A 1 99 ? 18.610 -18.781 -18.338 1.00 43.01 292 SER A CA 1
ATOM 744 C C . SER A 1 99 ? 17.997 -17.856 -19.352 1.00 41.98 292 SER A C 1
ATOM 745 O O . SER A 1 99 ? 18.355 -17.896 -20.537 1.00 44.42 292 SER A O 1
ATOM 748 N N . TRP A 1 100 ? 17.056 -17.040 -18.864 1.00 40.17 293 TRP A N 1
ATOM 749 C CA . TRP A 1 100 ? 16.549 -15.903 -19.593 1.00 39.93 293 TRP A CA 1
ATOM 750 C C . TRP A 1 100 ? 17.069 -14.609 -18.967 1.00 44.09 293 TRP A C 1
ATOM 751 O O . TRP A 1 100 ? 17.099 -14.448 -17.737 1.00 43.43 293 TRP A O 1
ATOM 762 N N . LEU A 1 101 ? 17.484 -13.691 -19.827 1.00 46.67 294 LEU A N 1
ATOM 763 C CA . LEU A 1 101 ? 17.800 -12.340 -19.418 1.00 48.75 294 LEU A CA 1
ATOM 764 C C . LEU A 1 101 ? 16.504 -11.622 -19.037 1.00 48.95 294 LEU A C 1
ATOM 765 O O . LEU A 1 101 ? 15.526 -11.699 -19.760 1.00 45.66 294 LEU A O 1
ATOM 770 N N . ILE A 1 102 ? 16.508 -10.942 -17.901 1.00 49.67 295 ILE A N 1
ATOM 771 C CA . ILE A 1 102 ? 15.395 -10.102 -17.493 1.00 54.86 295 ILE A CA 1
ATOM 772 C C . ILE A 1 102 ? 15.924 -8.674 -17.422 1.00 58.18 295 ILE A C 1
ATOM 773 O O . ILE A 1 102 ? 16.847 -8.376 -16.669 1.00 60.03 295 ILE A O 1
ATOM 778 N N . THR A 1 103 ? 15.339 -7.800 -18.221 1.00 61.52 296 THR A N 1
ATOM 779 C CA . THR A 1 103 ? 15.748 -6.416 -18.251 1.00 64.08 296 THR A CA 1
ATOM 780 C C . THR A 1 103 ? 15.073 -5.641 -17.106 1.00 71.21 296 THR A C 1
ATOM 781 O O . THR A 1 103 ? 13.848 -5.585 -17.027 1.00 65.01 296 THR A O 1
ATOM 785 N N . LYS A 1 104 ? 15.872 -5.062 -16.205 1.00 81.44 297 LYS A N 1
ATOM 786 C CA . LYS A 1 104 ? 15.348 -4.178 -15.149 1.00 83.02 297 LYS A CA 1
ATOM 787 C C . LYS A 1 104 ? 15.364 -2.720 -15.614 1.00 88.41 297 LYS A C 1
ATOM 788 O O . LYS A 1 104 ? 15.220 -1.808 -14.798 1.00 85.82 297 LYS A O 1
ATOM 794 N N . GLY A 1 105 ? 15.554 -2.514 -16.921 1.00 94.49 298 GLY A N 1
ATOM 795 C CA . GLY A 1 105 ? 15.565 -1.191 -17.531 1.00 95.70 298 GLY A CA 1
ATOM 796 C C . GLY A 1 105 ? 16.834 -0.431 -17.200 1.00 100.38 298 GLY A C 1
ATOM 797 O O . GLY A 1 105 ? 17.413 -0.627 -16.126 1.00 102.94 298 GLY A O 1
ATOM 798 N N . ARG A 1 106 ? 17.275 0.424 -18.128 1.00 102.33 299 ARG A N 1
ATOM 799 C CA . ARG A 1 106 ? 18.361 1.377 -17.870 1.00 103.08 299 ARG A CA 1
ATOM 800 C C . ARG A 1 106 ? 19.715 0.663 -17.765 1.00 97.51 299 ARG A C 1
ATOM 801 O O . ARG A 1 106 ? 20.435 0.792 -16.768 1.00 87.97 299 ARG A O 1
ATOM 809 N N . ASN A 1 107 ? 20.042 -0.104 -18.802 1.00 95.84 300 ASN A N 1
ATOM 810 C CA . ASN A 1 107 ? 21.310 -0.845 -18.878 1.00 98.27 300 ASN A CA 1
ATOM 811 C C . ASN A 1 107 ? 21.652 -1.688 -17.641 1.00 95.35 300 ASN A C 1
ATOM 812 O O . ASN A 1 107 ? 22.814 -1.794 -17.252 1.00 92.72 300 ASN A O 1
ATOM 817 N N . CYS A 1 108 ? 20.633 -2.285 -17.031 1.00 95.46 301 CYS A N 1
ATOM 818 C CA . CYS A 1 108 ? 20.832 -3.209 -15.918 1.00 96.74 301 CYS A CA 1
ATOM 819 C C . CYS A 1 108 ? 19.875 -4.395 -16.050 1.00 91.82 301 CYS A C 1
ATOM 820 O O . CYS A 1 108 ? 18.739 -4.245 -16.502 1.00 87.82 301 CYS A O 1
ATOM 823 N N . TYR A 1 109 ? 20.344 -5.566 -15.635 1.00 83.46 302 TYR A N 1
ATOM 824 C CA . TYR A 1 109 ? 19.656 -6.802 -15.914 1.00 79.28 302 TYR A CA 1
ATOM 825 C C . TYR A 1 109 ? 19.917 -7.892 -14.860 1.00 74.96 302 TYR A C 1
ATOM 826 O O . TYR A 1 109 ? 20.852 -7.816 -14.058 1.00 73.68 302 TYR A O 1
ATOM 835 N N . GLU A 1 110 ? 19.061 -8.907 -14.892 1.00 66.67 303 GLU A N 1
ATOM 836 C CA . GLU A 1 110 ? 19.165 -10.095 -14.062 1.00 61.30 303 GLU A CA 1
ATOM 837 C C . GLU A 1 110 ? 19.086 -11.317 -14.969 1.00 55.25 303 GLU A C 1
ATOM 838 O O . GLU A 1 110 ? 18.727 -11.209 -16.134 1.00 49.68 303 GLU A O 1
ATOM 844 N N . TYR A 1 111 ? 19.401 -12.478 -14.415 1.00 52.55 304 TYR A N 1
ATOM 845 C CA . TYR A 1 111 ? 19.146 -13.744 -15.065 1.00 53.93 304 TYR A CA 1
ATOM 846 C C . TYR A 1 111 ? 18.204 -14.517 -14.170 1.00 53.30 304 TYR A C 1
ATOM 847 O O . TYR A 1 111 ? 18.314 -14.437 -12.947 1.00 55.92 304 TYR A O 1
ATOM 856 N N . VAL A 1 112 ? 17.241 -15.209 -14.772 1.00 49.90 305 VAL A N 1
ATOM 857 C CA . VAL A 1 112 ? 16.484 -16.230 -14.063 1.00 45.28 305 VAL A CA 1
ATOM 858 C C . VAL A 1 112 ? 16.957 -17.559 -14.650 1.00 44.12 305 VAL A C 1
ATOM 859 O O . VAL A 1 112 ? 16.817 -17.822 -15.848 1.00 46.36 305 VAL A O 1
ATOM 863 N N . ASP A 1 113 ? 17.595 -18.361 -13.811 1.00 43.96 306 ASP A N 1
ATOM 864 C CA . ASP A 1 113 ? 18.290 -19.558 -14.256 1.00 48.01 306 ASP A CA 1
ATOM 865 C C . ASP A 1 113 ? 17.513 -20.786 -13.819 1.00 46.56 306 ASP A C 1
ATOM 866 O O . ASP A 1 113 ? 17.405 -21.052 -12.626 1.00 45.56 306 ASP A O 1
ATOM 871 N N . GLY A 1 114 ? 16.999 -21.532 -14.796 1.00 44.88 307 GLY A N 1
ATOM 872 C CA . GLY A 1 114 ? 16.159 -22.685 -14.525 1.00 48.09 307 GLY A CA 1
ATOM 873 C C . GLY A 1 114 ? 16.932 -23.990 -14.543 1.00 46.64 307 GLY A C 1
ATOM 874 O O . GLY A 1 114 ? 16.360 -25.060 -14.680 1.00 48.65 307 GLY A O 1
ATOM 875 N N . GLN A 1 115 ? 18.237 -23.905 -14.393 1.00 48.10 308 GLN A N 1
ATOM 876 C CA . GLN A 1 115 ? 19.082 -25.071 -14.494 1.00 49.67 308 GLN A CA 1
ATOM 877 C C . GLN A 1 115 ? 18.778 -26.119 -13.427 1.00 45.29 308 GLN A C 1
ATOM 878 O O . GLN A 1 115 ? 18.782 -27.316 -13.699 1.00 45.35 308 GLN A O 1
ATOM 884 N N . ASP A 1 116 ? 18.537 -25.669 -12.210 1.00 40.96 309 ASP A N 1
ATOM 885 C CA . ASP A 1 116 ? 18.253 -26.568 -11.112 1.00 40.50 309 ASP A CA 1
ATOM 886 C C . ASP A 1 116 ? 16.786 -26.976 -11.102 1.00 40.44 309 ASP A C 1
ATOM 887 O O . ASP A 1 116 ? 15.933 -26.143 -10.811 1.00 37.39 309 ASP A O 1
ATOM 892 N N . GLU A 1 117 ? 16.520 -28.263 -11.365 1.00 42.93 310 GLU A N 1
ATOM 893 C CA . GLU A 1 117 ? 15.149 -28.810 -11.511 1.00 44.57 310 GLU A CA 1
ATOM 894 C C . GLU A 1 117 ? 14.293 -28.617 -10.275 1.00 44.44 310 GLU A C 1
ATOM 895 O O . GLU A 1 117 ? 13.066 -28.624 -10.343 1.00 41.95 310 GLU A O 1
ATOM 901 N N . SER A 1 118 ? 14.940 -28.497 -9.126 1.00 43.62 311 SER A N 1
ATOM 902 C CA . SER A 1 118 ? 14.223 -28.354 -7.864 1.00 45.77 311 SER A CA 1
ATOM 903 C C . SER A 1 118 ? 13.781 -26.916 -7.654 1.00 43.91 311 SER A C 1
ATOM 904 O O . SER A 1 118 ? 12.999 -26.648 -6.766 1.00 45.05 311 SER A O 1
ATOM 907 N N . GLN A 1 119 ? 14.330 -26.007 -8.455 1.00 45.82 312 GLN A N 1
ATOM 908 C CA . GLN A 1 119 ? 14.007 -24.601 -8.399 1.00 48.37 312 GLN A CA 1
ATOM 909 C C . GLN A 1 119 ? 13.273 -24.115 -9.638 1.00 45.06 312 GLN A C 1
ATOM 910 O O . GLN A 1 119 ? 12.639 -23.066 -9.607 1.00 51.65 312 GLN A O 1
ATOM 916 N N . ALA A 1 120 ? 13.409 -24.832 -10.743 1.00 40.85 313 ALA A N 1
ATOM 917 C CA . ALA A 1 120 ? 12.817 -24.413 -12.006 1.00 40.37 313 ALA A CA 1
ATOM 918 C C . ALA A 1 120 ? 11.395 -24.940 -12.121 1.00 37.62 313 ALA A C 1
ATOM 919 O O . ALA A 1 120 ? 10.922 -25.674 -11.257 1.00 36.94 313 ALA A O 1
ATOM 921 N N . ASN A 1 121 ? 10.710 -24.557 -13.187 1.00 38.24 314 ASN A N 1
ATOM 922 C CA . ASN A 1 121 ? 9.444 -25.206 -13.529 1.00 37.53 314 ASN A CA 1
ATOM 923 C C . ASN A 1 121 ? 9.569 -25.875 -14.886 1.00 34.59 314 ASN A C 1
ATOM 924 O O . ASN A 1 121 ? 10.633 -25.847 -15.495 1.00 36.60 314 ASN A O 1
ATOM 929 N N . TRP A 1 122 ? 8.487 -26.490 -15.338 1.00 34.22 315 TRP A N 1
ATOM 930 C CA . TRP A 1 122 ? 8.445 -27.246 -16.591 1.00 31.74 315 TRP A CA 1
ATOM 931 C C . TRP A 1 122 ? 8.879 -26.482 -17.835 1.00 31.89 315 TRP A C 1
ATOM 932 O O . TRP A 1 122 ? 9.201 -27.088 -18.853 1.00 30.90 315 TRP A O 1
ATOM 943 N N . MET A 1 123 ? 8.865 -25.155 -17.779 1.00 33.05 316 MET A N 1
ATOM 944 C CA . MET A 1 123 ? 9.235 -24.362 -18.946 1.00 35.15 316 MET A CA 1
ATOM 945 C C . MET A 1 123 ? 10.715 -24.511 -19.305 1.00 35.61 316 MET A C 1
ATOM 946 O O . MET A 1 123 ? 11.119 -24.215 -20.425 1.00 40.35 316 MET A O 1
ATOM 951 N N . ARG A 1 124 ? 11.519 -24.985 -18.367 1.00 35.89 317 ARG A N 1
ATOM 952 C CA . ARG A 1 124 ? 12.923 -25.284 -18.657 1.00 38.86 317 ARG A CA 1
ATOM 953 C C . ARG A 1 124 ? 13.068 -26.364 -19.735 1.00 39.88 317 ARG A C 1
ATOM 954 O O . ARG A 1 124 ? 14.095 -26.438 -20.407 1.00 37.70 317 ARG A O 1
ATOM 962 N N . TYR A 1 125 ? 12.045 -27.209 -19.884 1.00 39.46 318 TYR A N 1
ATOM 963 C CA . TYR A 1 125 ? 12.105 -28.301 -20.844 1.00 38.49 318 TYR A CA 1
ATOM 964 C C . TYR A 1 125 ? 11.636 -27.909 -22.228 1.00 37.78 318 TYR A C 1
ATOM 965 O O . TYR A 1 125 ? 11.742 -28.704 -23.138 1.00 39.56 318 TYR A O 1
ATOM 974 N N . VAL A 1 126 ? 11.110 -26.701 -22.395 1.00 38.04 319 VAL A N 1
ATOM 975 C CA . VAL A 1 126 ? 10.646 -26.265 -23.706 1.00 36.04 319 VAL A CA 1
ATOM 976 C C . VAL A 1 126 ? 11.856 -25.956 -24.602 1.00 39.29 319 VAL A C 1
ATOM 977 O O . VAL A 1 126 ? 12.739 -25.153 -24.265 1.00 32.43 319 VAL A O 1
ATOM 981 N N . ASN A 1 127 ? 11.876 -26.620 -25.750 1.00 40.91 320 ASN A N 1
ATOM 982 C CA . ASN A 1 127 ? 12.952 -26.489 -26.682 1.00 41.56 320 ASN A CA 1
ATOM 983 C C . ASN A 1 127 ? 12.796 -25.289 -27.596 1.00 42.22 320 ASN A C 1
ATOM 984 O O . ASN A 1 127 ? 11.766 -24.630 -27.627 1.00 41.26 320 ASN A O 1
ATOM 989 N N . CYS A 1 128 ? 13.858 -25.027 -28.345 1.00 43.84 321 CYS A N 1
ATOM 990 C CA . CYS A 1 128 ? 13.942 -23.866 -29.211 1.00 41.76 321 CYS A CA 1
ATOM 991 C C . CYS A 1 128 ? 13.481 -24.159 -30.614 1.00 39.64 321 CYS A C 1
ATOM 992 O O . CYS A 1 128 ? 13.944 -25.115 -31.226 1.00 34.69 321 CYS A O 1
ATOM 995 N N . ALA A 1 129 ? 12.602 -23.319 -31.154 1.00 40.28 322 ALA A N 1
ATOM 996 C CA . ALA A 1 129 ? 12.214 -23.469 -32.544 1.00 43.33 322 ALA A CA 1
ATOM 997 C C . ALA A 1 129 ? 13.389 -23.152 -33.448 1.00 46.63 322 ALA A C 1
ATOM 998 O O . ALA A 1 129 ? 14.202 -22.280 -33.134 1.00 49.03 322 ALA A O 1
ATOM 1000 N N . ARG A 1 130 ? 13.498 -23.885 -34.558 1.00 46.69 323 ARG A N 1
ATOM 1001 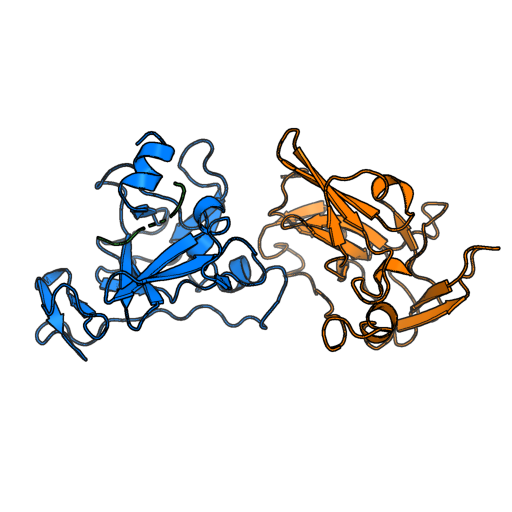C CA . ARG A 1 130 ? 14.577 -23.658 -35.529 1.00 46.13 323 ARG A CA 1
ATOM 1002 C C . ARG A 1 130 ? 14.068 -22.903 -36.748 1.00 47.32 323 ARG A C 1
ATOM 1003 O O . ARG A 1 130 ? 14.851 -22.356 -37.516 1.00 49.37 323 ARG A O 1
ATOM 1011 N N . ASP A 1 131 ? 12.754 -22.911 -36.937 1.00 45.60 324 ASP A N 1
ATOM 1012 C CA . ASP A 1 131 ? 12.107 -22.182 -38.016 1.00 48.05 324 ASP A CA 1
ATOM 1013 C C . ASP A 1 131 ? 10.796 -21.642 -37.516 1.00 49.81 324 ASP A C 1
ATOM 1014 O O . ASP A 1 131 ? 10.157 -22.244 -36.660 1.00 50.80 324 ASP A O 1
ATOM 1019 N N . ASP A 1 132 ? 10.363 -20.528 -38.090 1.00 52.22 325 ASP A N 1
ATOM 1020 C CA . ASP A 1 132 ? 9.115 -19.904 -37.670 1.00 53.67 325 ASP A CA 1
ATOM 1021 C C . ASP A 1 132 ? 7.901 -20.821 -37.936 1.00 50.46 325 ASP A C 1
ATOM 1022 O O . ASP A 1 132 ? 6.806 -20.622 -37.381 1.00 47.86 325 ASP A O 1
ATOM 1027 N N . GLU A 1 133 ? 8.075 -21.842 -38.763 1.00 47.48 326 GLU A N 1
ATOM 1028 C CA . GLU A 1 133 ? 6.952 -22.754 -39.026 1.00 48.25 326 GLU A CA 1
ATOM 1029 C C . GLU A 1 133 ? 6.690 -23.735 -37.885 1.00 43.40 326 GLU A C 1
ATOM 1030 O O . GLU A 1 133 ? 5.595 -24.242 -37.796 1.00 36.45 326 GLU A O 1
ATOM 1036 N N . GLU A 1 134 ? 7.700 -24.050 -37.068 1.00 40.58 327 GLU A N 1
ATOM 1037 C CA . GLU A 1 134 ? 7.514 -24.985 -35.950 1.00 39.25 327 GLU A CA 1
ATOM 1038 C C . GLU A 1 134 ? 7.419 -24.212 -34.623 1.00 37.97 327 GLU A C 1
ATOM 1039 O O . GLU A 1 134 ? 7.135 -24.804 -33.593 1.00 44.43 327 GLU A O 1
ATOM 1045 N N . GLN A 1 135 ? 7.659 -22.903 -34.644 1.00 33.47 328 GLN A N 1
ATOM 1046 C CA . GLN A 1 135 ? 7.523 -22.079 -33.454 1.00 34.49 328 GLN A CA 1
ATOM 1047 C C . GLN A 1 135 ? 6.055 -21.838 -33.152 1.00 37.08 328 GLN A C 1
ATOM 1048 O O . GLN A 1 135 ? 5.334 -21.302 -33.983 1.00 36.53 328 GLN A O 1
ATOM 1054 N N . ASN A 1 136 ? 5.620 -22.251 -31.971 1.00 36.65 329 ASN A N 1
ATOM 1055 C CA . ASN A 1 136 ? 4.253 -21.995 -31.522 1.00 39.01 329 ASN A CA 1
ATOM 1056 C C . ASN A 1 136 ? 4.192 -21.270 -30.174 1.00 38.14 329 ASN A C 1
ATOM 1057 O O . ASN A 1 136 ? 3.115 -21.068 -29.648 1.00 39.28 329 ASN A O 1
ATOM 1062 N N . LEU A 1 137 ? 5.346 -20.885 -29.632 1.00 38.53 330 LEU A N 1
ATOM 1063 C CA . LEU A 1 137 ? 5.423 -20.070 -28.430 1.00 38.38 330 LEU A CA 1
ATOM 1064 C C . LEU A 1 137 ? 6.334 -18.867 -28.646 1.00 36.09 330 LEU A C 1
ATOM 1065 O O . LEU A 1 137 ? 7.330 -18.972 -29.330 1.00 41.27 330 LEU A O 1
ATOM 1070 N N . VAL A 1 138 ? 5.958 -17.731 -28.065 1.00 35.90 331 VAL A N 1
ATOM 1071 C CA . VAL A 1 138 ? 6.784 -16.533 -28.009 1.00 37.50 331 VAL A CA 1
ATOM 1072 C C . VAL A 1 138 ? 7.060 -16.215 -26.564 1.00 34.68 331 VAL A C 1
ATOM 1073 O O . VAL A 1 138 ? 6.134 -16.089 -25.780 1.00 37.07 331 VAL A O 1
ATOM 1077 N N . ALA A 1 139 ? 8.325 -16.068 -26.220 1.00 36.88 332 ALA A N 1
ATOM 1078 C CA . ALA A 1 139 ? 8.742 -15.706 -24.869 1.00 35.57 332 ALA A CA 1
ATOM 1079 C C . ALA A 1 139 ? 8.719 -14.200 -24.780 1.00 37.84 332 ALA A C 1
ATOM 1080 O O . ALA A 1 139 ? 9.012 -13.515 -25.746 1.00 37.89 332 ALA A O 1
ATOM 1082 N N . PHE A 1 140 ? 8.350 -13.672 -23.625 1.00 42.02 333 PHE A N 1
ATOM 1083 C CA . PHE A 1 140 ? 8.360 -12.230 -23.436 1.00 41.74 333 PHE A CA 1
ATOM 1084 C C . PHE A 1 140 ? 8.423 -11.882 -21.969 1.00 39.27 333 PHE A C 1
ATOM 1085 O O . PHE A 1 140 ? 8.129 -12.697 -21.113 1.00 42.58 333 PHE A O 1
ATOM 1093 N N . GLN A 1 141 ? 8.807 -10.651 -21.689 1.00 38.68 334 GLN A N 1
ATOM 1094 C CA . GLN A 1 141 ? 8.939 -10.212 -20.322 1.00 38.97 334 GLN A CA 1
ATOM 1095 C C . GLN A 1 141 ? 7.654 -9.513 -19.884 1.00 37.59 334 GLN A C 1
ATOM 1096 O O . GLN A 1 141 ? 7.108 -8.724 -20.606 1.00 32.47 334 GLN A O 1
ATOM 1102 N N . TYR A 1 142 ? 7.205 -9.795 -18.672 1.00 41.81 335 TYR A N 1
ATOM 1103 C CA . TYR A 1 142 ? 5.980 -9.204 -18.133 1.00 38.54 335 TYR A CA 1
ATOM 1104 C C . TYR A 1 142 ? 6.091 -9.210 -16.632 1.00 37.32 335 TYR A C 1
ATOM 1105 O O . TYR A 1 142 ? 6.383 -10.260 -16.042 1.00 38.54 335 TYR A O 1
ATOM 1114 N N . HIS A 1 143 ? 5.849 -8.054 -16.010 1.00 38.82 336 HIS A N 1
ATOM 1115 C CA . HIS A 1 143 ? 5.988 -7.881 -14.549 1.00 37.12 336 HIS A CA 1
ATOM 1116 C C . HIS A 1 143 ? 7.352 -8.398 -14.061 1.00 42.89 336 HIS A C 1
ATOM 1117 O O . HIS A 1 143 ? 7.441 -9.106 -13.054 1.00 43.59 336 HIS A O 1
ATOM 1124 N N . ARG A 1 144 ? 8.407 -8.057 -14.795 1.00 45.93 337 ARG A N 1
ATOM 1125 C CA . ARG A 1 144 ? 9.781 -8.430 -14.445 1.00 50.97 337 ARG A CA 1
ATOM 1126 C C . ARG A 1 144 ? 10.020 -9.938 -14.440 1.00 49.97 337 ARG A C 1
ATOM 1127 O O . ARG A 1 144 ? 10.916 -10.434 -13.776 1.00 47.90 337 ARG A O 1
ATOM 1135 N N . LYS A 1 145 ? 9.225 -10.662 -15.222 1.00 48.00 338 LYS A N 1
ATOM 1136 C CA . LYS A 1 145 ? 9.344 -12.100 -15.313 1.00 43.58 338 LYS A CA 1
ATOM 1137 C C . LYS A 1 145 ? 9.099 -12.516 -16.738 1.00 43.67 338 LYS A C 1
ATOM 1138 O O . LYS A 1 145 ? 8.684 -11.717 -17.577 1.00 38.61 338 LYS A O 1
ATOM 1144 N N . ILE A 1 146 ? 9.338 -13.793 -16.993 1.00 42.77 339 ILE A N 1
ATOM 1145 C CA . ILE A 1 146 ? 9.200 -14.314 -18.319 1.00 40.91 339 ILE A CA 1
ATOM 1146 C C . ILE A 1 146 ? 8.028 -15.247 -18.466 1.00 36.41 339 ILE A C 1
ATOM 1147 O O . ILE A 1 146 ? 7.766 -16.102 -17.630 1.00 35.58 339 ILE A O 1
ATOM 1152 N N . PHE A 1 147 ? 7.309 -15.035 -19.546 1.00 33.97 340 PHE A N 1
ATOM 1153 C CA . PHE A 1 147 ? 6.154 -15.836 -19.868 1.00 35.83 340 PHE A CA 1
ATOM 1154 C C . PHE A 1 147 ? 6.236 -16.273 -21.307 1.00 35.82 340 PHE A C 1
ATOM 1155 O O . PHE A 1 147 ? 6.904 -15.631 -22.104 1.00 36.62 340 PHE A O 1
ATOM 1163 N N . TYR A 1 148 ? 5.564 -17.371 -21.622 1.00 35.06 341 TYR A N 1
ATOM 1164 C CA . TYR A 1 148 ? 5.467 -17.837 -22.986 1.00 37.49 341 TYR A CA 1
ATOM 1165 C C . TYR A 1 148 ? 3.996 -17.745 -23.381 1.00 38.32 341 TYR A C 1
ATOM 1166 O O . TYR A 1 148 ? 3.127 -18.123 -22.610 1.00 40.87 341 TYR A O 1
ATOM 1175 N N . ARG A 1 149 ? 3.704 -17.253 -24.575 1.00 38.01 342 ARG A N 1
ATOM 1176 C CA . ARG A 1 149 ? 2.336 -17.292 -25.052 1.00 37.24 342 ARG A CA 1
ATOM 1177 C C . ARG A 1 149 ? 2.243 -17.998 -26.397 1.00 36.43 342 ARG A C 1
ATOM 1178 O O . ARG A 1 149 ? 3.172 -17.953 -27.196 1.00 39.53 342 ARG A O 1
ATOM 1186 N N . THR A 1 150 ? 1.125 -18.668 -26.641 1.00 35.72 343 THR A N 1
ATOM 1187 C CA . THR A 1 150 ? 0.935 -19.370 -27.898 1.00 36.10 343 THR A CA 1
ATOM 1188 C C . THR A 1 150 ? 0.697 -18.379 -29.026 1.00 39.02 343 THR A C 1
ATOM 1189 O O . THR A 1 150 ? -0.133 -17.471 -28.903 1.00 37.48 343 THR A O 1
ATOM 1193 N N . CYS A 1 151 ? 1.435 -18.559 -30.117 1.00 39.87 344 CYS A N 1
ATOM 1194 C CA . CYS A 1 151 ? 1.319 -17.711 -31.303 1.00 43.10 344 CYS A CA 1
ATOM 1195 C C . CYS A 1 151 ? 0.805 -18.501 -32.492 1.00 43.23 344 CYS A C 1
ATOM 1196 O O . CYS A 1 151 ? 0.833 -18.019 -33.601 1.00 43.33 344 CYS A O 1
ATOM 1199 N N . ARG A 1 152 ? 0.369 -19.727 -32.254 1.00 45.70 345 ARG A N 1
ATOM 1200 C CA . ARG A 1 152 ? -0.507 -20.426 -33.181 1.00 49.08 345 ARG A CA 1
ATOM 1201 C C . ARG A 1 152 ? -1.259 -21.523 -32.457 1.00 47.48 345 ARG A C 1
ATOM 1202 O O . ARG A 1 152 ? -1.001 -21.805 -31.293 1.00 43.30 345 ARG A O 1
ATOM 1210 N N . VAL A 1 153 ? -2.215 -22.131 -33.147 1.00 48.58 346 VAL A N 1
ATOM 1211 C CA . VAL A 1 153 ? -2.963 -23.218 -32.560 1.00 46.49 346 VAL A CA 1
ATOM 1212 C C . VAL A 1 153 ? -2.024 -24.387 -32.432 1.00 44.37 346 VAL A C 1
ATOM 1213 O O . VAL A 1 153 ? -1.273 -24.672 -33.346 1.00 51.33 346 VAL A O 1
ATOM 1217 N N . ILE A 1 154 ? -2.039 -25.030 -31.279 1.00 41.91 347 ILE A N 1
ATOM 1218 C CA . ILE A 1 154 ? -1.218 -26.193 -31.069 1.00 44.71 347 ILE A CA 1
ATOM 1219 C C . ILE A 1 154 ? -2.131 -27.394 -30.902 1.00 45.08 347 ILE A C 1
ATOM 1220 O O . ILE A 1 154 ? -2.920 -27.466 -29.949 1.00 43.57 347 ILE A O 1
ATOM 1225 N N . ARG A 1 155 ? -2.019 -28.333 -31.846 1.00 46.94 348 ARG A N 1
ATOM 1226 C CA . ARG A 1 155 ? -2.821 -29.545 -31.828 1.00 47.06 348 ARG A CA 1
ATOM 1227 C C . ARG A 1 155 ? -2.170 -30.602 -30.969 1.00 47.58 348 ARG A C 1
ATOM 1228 O O . ARG A 1 155 ? -0.974 -30.521 -30.699 1.00 48.75 348 ARG A O 1
ATOM 1236 N N . PRO A 1 156 ? -2.962 -31.590 -30.508 1.00 46.45 349 PRO A N 1
ATOM 1237 C CA . PRO A 1 156 ? -2.402 -32.731 -29.819 1.00 45.29 349 PRO A CA 1
ATOM 1238 C C . PRO A 1 156 ? -1.310 -33.386 -30.636 1.00 41.98 349 PRO A C 1
ATOM 1239 O O . PRO A 1 156 ? -1.400 -33.468 -31.857 1.00 43.57 349 PRO A O 1
ATOM 1243 N N . GLY A 1 157 ? -0.260 -33.819 -29.963 1.00 43.69 350 GLY A N 1
ATOM 1244 C CA . GLY A 1 157 ? 0.841 -34.493 -30.632 1.00 42.36 350 GLY A CA 1
ATOM 1245 C C . GLY A 1 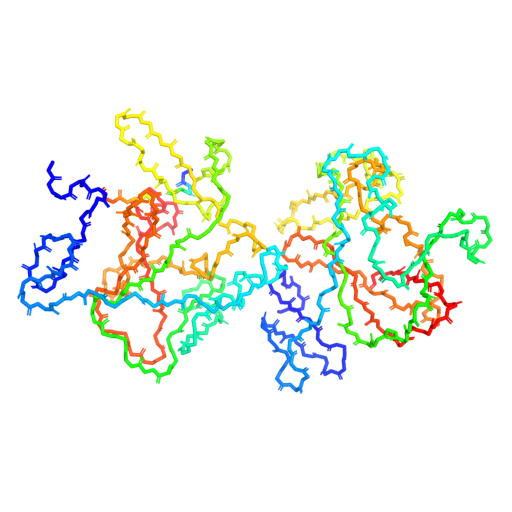157 ? 1.920 -33.578 -31.146 1.00 42.24 350 GLY A C 1
ATOM 1246 O O . GLY A 1 157 ? 2.879 -34.058 -31.740 1.00 45.20 350 GLY A O 1
ATOM 1247 N N . CYS A 1 158 ? 1.785 -32.273 -30.905 1.00 43.26 351 CYS A N 1
ATOM 1248 C CA . CYS A 1 158 ? 2.798 -31.295 -31.316 1.00 43.34 351 CYS A CA 1
ATOM 1249 C C . CYS A 1 158 ? 3.647 -30.842 -30.153 1.00 38.96 351 CYS A C 1
ATOM 1250 O O . CYS A 1 158 ? 3.139 -30.557 -29.067 1.00 36.24 351 CYS A O 1
ATOM 1253 N N . GLU A 1 159 ? 4.932 -30.665 -30.426 1.00 38.29 352 GLU A N 1
ATOM 1254 C CA . GLU A 1 159 ? 5.873 -30.198 -29.429 1.00 34.94 352 GLU A CA 1
ATOM 1255 C C . GLU A 1 159 ? 5.710 -28.712 -29.284 1.00 34.40 352 GLU A C 1
ATOM 1256 O O . GLU A 1 159 ? 5.480 -28.030 -30.258 1.00 36.00 352 GLU A O 1
ATOM 1262 N N . LEU A 1 160 ? 5.815 -28.208 -28.062 1.00 35.62 353 LEU A N 1
ATOM 1263 C CA . LEU A 1 160 ? 5.857 -26.779 -27.842 1.00 34.33 353 LEU A CA 1
ATOM 1264 C C . LEU A 1 160 ? 7.268 -26.290 -28.132 1.00 35.29 353 LEU A C 1
ATOM 1265 O O . LEU A 1 160 ? 8.241 -26.891 -27.680 1.00 34.90 353 LEU A O 1
ATOM 1270 N N . LEU A 1 161 ? 7.380 -25.197 -28.876 1.00 34.56 354 LEU A N 1
ATOM 1271 C CA . LEU A 1 161 ? 8.680 -24.698 -29.288 1.00 36.84 354 LEU A CA 1
ATOM 1272 C C . LEU A 1 161 ? 8.688 -23.189 -29.283 1.00 38.78 354 LEU A C 1
ATOM 1273 O O . LEU A 1 161 ? 7.821 -22.556 -29.883 1.00 35.80 354 LEU A O 1
ATOM 1278 N N . VAL A 1 162 ? 9.696 -22.625 -28.616 1.00 38.74 355 VAL A N 1
ATOM 1279 C CA . VAL A 1 162 ? 9.762 -21.193 -28.333 1.00 39.43 355 VAL A CA 1
ATOM 1280 C C . VAL A 1 162 ? 11.042 -20.622 -28.974 1.00 42.87 355 VAL A C 1
ATOM 1281 O O . VAL A 1 162 ? 11.988 -21.370 -29.193 1.00 42.81 355 VAL A O 1
ATOM 1285 N N . TRP A 1 163 ? 11.123 -19.326 -29.273 1.00 47.13 356 TRP A N 1
ATOM 1286 C CA . TRP A 1 163 ? 12.400 -18.792 -29.827 1.00 51.97 356 TRP A CA 1
ATOM 1287 C C . TRP A 1 163 ? 13.315 -18.237 -28.734 1.00 56.41 356 TRP A C 1
ATOM 1288 O O . TRP A 1 163 ? 12.924 -17.334 -27.988 1.00 57.59 356 TRP A O 1
ATOM 1299 N N . TYR A 1 164 ? 14.535 -18.771 -28.651 1.00 56.21 357 TYR A N 1
ATOM 1300 C CA . TYR A 1 164 ? 15.462 -18.445 -27.547 1.00 59.17 357 TYR A CA 1
ATOM 1301 C C . TYR A 1 164 ? 16.135 -17.043 -27.661 1.00 60.85 357 TYR A C 1
ATOM 1302 O O . TYR A 1 164 ? 16.766 -16.574 -26.705 1.00 63.02 357 TYR A O 1
ATOM 1311 N N . GLY A 1 165 ? 16.007 -16.389 -28.815 1.00 60.25 358 GLY A N 1
ATOM 1312 C CA . GLY A 1 165 ? 16.736 -15.152 -29.111 1.00 59.90 358 GLY A CA 1
ATOM 1313 C C . GLY A 1 165 ? 17.835 -15.470 -30.104 1.00 62.06 358 GLY A C 1
ATOM 1314 O O . GLY A 1 165 ? 18.252 -16.626 -30.227 1.00 61.92 358 GLY A O 1
ATOM 1315 N N . ASP A 1 166 ? 18.316 -14.456 -30.810 1.00 63.35 359 ASP A N 1
ATOM 1316 C CA . ASP A 1 166 ? 19.273 -14.676 -31.902 1.00 65.52 359 ASP A CA 1
ATOM 1317 C C . ASP A 1 166 ? 20.641 -15.233 -31.468 1.00 64.46 359 ASP A C 1
ATOM 1318 O O . ASP A 1 166 ? 21.247 -16.021 -32.197 1.00 63.07 359 ASP A O 1
ATOM 1323 N N . GLU A 1 167 ? 21.113 -14.851 -30.288 1.00 60.18 360 GLU A N 1
ATOM 1324 C CA . GLU A 1 167 ? 22.445 -15.245 -29.844 1.00 61.77 360 GLU A CA 1
ATOM 1325 C C . GLU A 1 167 ? 22.542 -16.748 -29.549 1.00 63.04 360 GLU A C 1
ATOM 1326 O O . GLU A 1 167 ? 23.486 -17.422 -29.987 1.00 57.38 360 GLU A O 1
ATOM 1332 N N . TYR A 1 168 ? 21.560 -17.260 -28.808 1.00 60.21 361 TYR A N 1
ATOM 1333 C CA . TYR A 1 168 ? 21.500 -18.679 -28.435 1.00 57.70 361 TYR A CA 1
ATOM 1334 C C . TYR A 1 168 ? 21.195 -19.535 -29.689 1.00 57.44 361 TYR A C 1
ATOM 1335 O O . TYR A 1 168 ? 21.710 -20.643 -29.840 1.00 51.74 361 TYR A O 1
ATOM 1344 N N . GLY A 1 169 ? 20.371 -19.004 -30.589 1.00 59.38 362 GLY A N 1
ATOM 1345 C CA . GLY A 1 169 ? 20.061 -19.663 -31.858 1.00 63.84 362 GLY A CA 1
ATOM 1346 C C . GLY A 1 169 ? 21.275 -19.910 -32.742 1.00 67.65 362 GLY A C 1
ATOM 1347 O O . GLY A 1 169 ? 21.394 -20.983 -33.347 1.00 62.76 362 GLY A O 1
ATOM 1348 N N . GLN A 1 170 ? 22.166 -18.919 -32.821 1.00 71.86 363 GLN A N 1
ATOM 1349 C CA . GLN A 1 170 ? 23.451 -19.082 -33.513 1.00 78.11 363 GLN A CA 1
ATOM 1350 C C . GLN A 1 170 ? 24.232 -20.204 -32.853 1.00 75.27 363 GLN A C 1
ATOM 1351 O O . GLN A 1 170 ? 24.721 -21.103 -33.541 1.00 72.60 363 GLN A O 1
ATOM 1357 N N . GLU A 1 171 ? 24.320 -20.153 -31.520 1.00 75.26 364 GLU A N 1
ATOM 1358 C CA . GLU A 1 171 ? 24.966 -21.205 -30.722 1.00 75.42 364 GLU A CA 1
ATOM 1359 C C . GLU A 1 171 ? 24.400 -22.597 -31.041 1.00 74.86 364 GLU A C 1
ATOM 1360 O O . GLU A 1 171 ? 25.155 -23.555 -31.130 1.00 73.10 364 GLU A O 1
ATOM 1366 N N . LEU A 1 172 ? 23.080 -22.704 -31.220 1.00 72.79 365 LEU A N 1
ATOM 1367 C CA . LEU A 1 172 ? 22.439 -23.983 -31.582 1.00 69.04 365 LEU A CA 1
ATOM 1368 C C . LEU A 1 172 ? 22.595 -24.365 -33.074 1.00 67.32 365 LEU A C 1
ATOM 1369 O O . LEU A 1 172 ? 22.147 -25.426 -33.481 1.00 65.48 365 LEU A O 1
ATOM 1374 N N . GLY A 1 173 ? 23.202 -23.496 -33.882 1.00 64.06 366 GLY A N 1
ATOM 1375 C CA . GLY A 1 173 ? 23.436 -23.778 -35.292 1.00 63.51 366 GLY A CA 1
ATOM 1376 C C . GLY A 1 173 ? 22.256 -23.500 -36.207 1.00 65.03 366 GLY A C 1
ATOM 1377 O O . GLY A 1 173 ? 22.193 -24.033 -37.313 1.00 65.20 366 GLY A O 1
ATOM 1378 N N . ILE A 1 174 ? 21.333 -22.644 -35.780 1.00 65.51 367 ILE A N 1
ATOM 1379 C CA . ILE A 1 174 ? 20.069 -22.487 -36.501 1.00 67.02 367 ILE A CA 1
ATOM 1380 C C . ILE A 1 174 ? 20.201 -21.546 -37.710 1.00 64.93 367 ILE A C 1
ATOM 1381 O O . ILE A 1 174 ? 20.630 -20.405 -37.585 1.00 66.05 367 ILE A O 1
ATOM 1386 N N . MET B 1 3 ? 17.993 -44.666 -21.438 1.00 92.55 196 MET B N 1
ATOM 1387 C CA . MET B 1 3 ? 17.287 -44.309 -20.168 1.00 94.28 196 MET B CA 1
ATOM 1388 C C . MET B 1 3 ? 18.074 -44.671 -18.912 1.00 97.32 196 MET B C 1
ATOM 1389 O O . MET B 1 3 ? 18.149 -43.868 -17.983 1.00 99.00 196 MET B O 1
ATOM 1394 N N . SER B 1 4 ? 18.642 -45.877 -18.876 1.00 101.14 197 SER B N 1
ATOM 1395 C CA . SER B 1 4 ? 19.373 -46.363 -17.691 1.00 103.20 197 SER B CA 1
ATOM 1396 C C . SER B 1 4 ? 20.501 -45.432 -17.220 1.00 103.64 197 SER B C 1
ATOM 1397 O O . SER B 1 4 ? 20.809 -45.385 -16.024 1.00 101.62 197 SER B O 1
ATOM 1400 N N . GLN B 1 5 ? 21.101 -44.692 -18.154 1.00 98.75 198 GLN B N 1
ATOM 1401 C CA . GLN B 1 5 ? 22.227 -43.809 -17.854 1.00 91.95 198 GLN B CA 1
ATOM 1402 C C . GLN B 1 5 ? 21.856 -42.331 -17.967 1.00 83.93 198 GLN B C 1
ATOM 1403 O O . GLN B 1 5 ? 22.735 -41.490 -18.161 1.00 79.57 198 GLN B O 1
ATOM 1409 N N . ASP B 1 6 ? 20.564 -42.018 -17.854 1.00 76.91 199 ASP B N 1
ATOM 1410 C CA . ASP B 1 6 ? 20.079 -40.653 -18.030 1.00 68.83 199 ASP B CA 1
ATOM 1411 C C . ASP B 1 6 ? 19.547 -40.075 -16.710 1.00 62.75 199 ASP B C 1
ATOM 1412 O O . ASP B 1 6 ? 18.582 -40.573 -16.124 1.00 57.31 199 ASP B O 1
ATOM 1417 N N . ASP B 1 7 ? 20.229 -39.020 -16.281 1.00 60.24 200 ASP B N 1
ATOM 1418 C CA . ASP B 1 7 ? 19.887 -38.136 -15.154 1.00 58.96 200 ASP B CA 1
ATOM 1419 C C . ASP B 1 7 ? 18.454 -37.739 -14.918 1.00 54.39 200 ASP B C 1
ATOM 1420 O O . ASP B 1 7 ? 18.079 -37.490 -13.774 1.00 52.93 200 ASP B O 1
ATOM 1425 N N . ASP B 1 8 ? 17.700 -37.579 -15.998 1.00 49.02 201 ASP B N 1
ATOM 1426 C CA . ASP B 1 8 ? 16.344 -37.058 -15.924 1.00 52.05 201 ASP B CA 1
ATOM 1427 C C . ASP B 1 8 ? 15.350 -38.085 -15.462 1.00 48.19 201 ASP B C 1
ATOM 1428 O O . ASP B 1 8 ? 14.228 -37.730 -15.128 1.00 53.50 201 ASP B O 1
ATOM 1433 N N . TYR B 1 9 ? 15.755 -39.349 -15.452 1.00 48.31 202 TYR B N 1
ATOM 1434 C CA . TYR B 1 9 ? 14.838 -40.457 -15.225 1.00 50.82 202 TYR B CA 1
ATOM 1435 C C . TYR B 1 9 ? 14.963 -41.053 -13.835 1.00 48.38 202 TYR B C 1
ATOM 1436 O O . TYR B 1 9 ? 16.047 -41.187 -13.318 1.00 48.11 202 TYR B O 1
ATOM 1445 N N . LEU B 1 10 ? 13.821 -41.395 -13.241 1.00 53.50 203 LEU B N 1
ATOM 1446 C CA . LEU B 1 10 ? 13.767 -42.164 -12.006 1.00 51.33 203 LEU B CA 1
ATOM 1447 C C . LEU B 1 10 ? 13.551 -43.619 -12.373 1.00 53.85 203 LEU B C 1
ATOM 1448 O O . LEU B 1 10 ? 13.249 -43.939 -13.530 1.00 54.72 203 LEU B O 1
ATOM 1453 N N . TYR B 1 11 ? 13.721 -44.494 -11.389 1.00 53.67 204 TYR B N 1
ATOM 1454 C CA . TYR B 1 11 ? 13.660 -45.939 -11.587 1.00 54.62 204 TYR B CA 1
ATOM 1455 C C . TYR B 1 11 ? 12.740 -46.526 -10.526 1.00 53.63 204 TYR B C 1
ATOM 1456 O O . TYR B 1 11 ? 12.826 -46.147 -9.361 1.00 51.35 204 TYR B O 1
ATOM 1465 N N . CYS B 1 12 ? 11.836 -47.416 -10.926 1.00 58.16 205 CYS B N 1
ATOM 1466 C CA . CYS B 1 12 ? 10.987 -48.116 -9.967 1.00 61.62 205 CYS B CA 1
ATOM 1467 C C . CYS B 1 12 ? 11.549 -49.508 -9.693 1.00 69.43 205 CYS B C 1
ATOM 1468 O O . CYS B 1 12 ? 11.601 -50.344 -10.595 1.00 76.18 205 CYS B O 1
ATOM 1471 N N . GLU B 1 13 ? 11.957 -49.742 -8.447 1.00 76.42 206 GLU B N 1
ATOM 1472 C CA . GLU B 1 13 ? 12.508 -51.035 -8.014 1.00 82.18 206 GLU B CA 1
ATOM 1473 C C . GLU B 1 13 ? 11.589 -52.180 -8.456 1.00 85.43 206 GLU B C 1
ATOM 1474 O O . GLU B 1 13 ? 12.001 -53.083 -9.199 1.00 90.02 206 GLU B O 1
ATOM 1480 N N . LYS B 1 14 ? 10.329 -52.088 -8.036 1.00 86.11 207 LYS B N 1
ATOM 1481 C CA . LYS B 1 14 ? 9.331 -53.154 -8.216 1.00 82.84 207 LYS B CA 1
ATOM 1482 C C . LYS B 1 14 ? 9.012 -53.504 -9.675 1.00 80.60 207 LYS B C 1
ATOM 1483 O O . LYS B 1 14 ? 8.862 -54.672 -9.999 1.00 87.00 207 LYS B O 1
ATOM 1489 N N . CYS B 1 15 ? 8.913 -52.496 -10.540 1.00 76.01 208 CYS B N 1
ATOM 1490 C CA . CYS B 1 15 ? 8.595 -52.689 -11.956 1.00 71.52 208 CYS B CA 1
ATOM 1491 C C . CYS B 1 15 ? 9.784 -52.830 -12.868 1.00 72.20 208 CYS B C 1
ATOM 1492 O O . CYS B 1 15 ? 9.635 -53.300 -13.996 1.00 68.72 208 CYS B O 1
ATOM 1495 N N . GLN B 1 16 ? 10.941 -52.348 -12.420 1.00 76.43 209 GLN B N 1
ATOM 1496 C CA . GLN B 1 16 ? 12.112 -52.189 -13.293 1.00 80.44 209 GLN B CA 1
ATOM 1497 C C . GLN B 1 16 ? 11.888 -51.100 -14.363 1.00 79.05 209 GLN B C 1
ATOM 1498 O O . GLN B 1 16 ? 12.615 -51.044 -15.358 1.00 77.46 209 GLN B O 1
ATOM 1504 N N . ASN B 1 17 ? 10.897 -50.235 -14.143 1.00 74.51 210 ASN B N 1
ATOM 1505 C CA . ASN B 1 17 ? 10.548 -49.166 -15.082 1.00 72.66 210 ASN B CA 1
ATOM 1506 C C . ASN B 1 17 ? 11.281 -47.871 -14.818 1.00 66.78 210 ASN B C 1
ATOM 1507 O O . ASN B 1 17 ? 11.336 -47.423 -13.681 1.00 66.99 210 ASN B O 1
ATOM 1512 N N . PHE B 1 18 ? 11.810 -47.260 -15.875 1.00 61.80 211 PHE B N 1
ATOM 1513 C CA . PHE B 1 18 ? 12.251 -45.872 -15.825 1.00 57.63 211 PHE B CA 1
ATOM 1514 C C . PHE B 1 18 ? 11.105 -44.952 -16.228 1.00 54.22 211 PHE B C 1
ATOM 1515 O O . PHE B 1 18 ? 10.328 -45.263 -17.136 1.00 48.03 211 PHE B O 1
ATOM 1523 N N . PHE B 1 19 ? 11.009 -43.809 -15.555 1.00 50.58 212 PHE B N 1
ATOM 1524 C CA . PHE B 1 19 ? 9.969 -42.838 -15.840 1.00 46.71 212 PHE B CA 1
ATOM 1525 C C . PHE B 1 19 ? 10.425 -41.443 -15.472 1.00 48.45 212 PHE B C 1
ATOM 1526 O O . PHE B 1 19 ? 11.391 -41.254 -14.723 1.00 48.73 212 PHE B O 1
ATOM 1534 N N . ILE B 1 20 ? 9.699 -40.461 -15.982 1.00 48.03 213 ILE B N 1
ATOM 1535 C CA . ILE B 1 20 ? 10.000 -39.072 -15.711 1.00 48.62 213 ILE B CA 1
ATOM 1536 C C . ILE B 1 20 ? 9.198 -38.520 -14.523 1.00 47.41 213 ILE B C 1
ATOM 1537 O O . ILE B 1 20 ? 9.735 -37.800 -13.702 1.00 40.52 213 ILE B O 1
ATOM 1542 N N . ASP B 1 21 ? 7.920 -38.865 -14.444 1.00 48.27 214 ASP B N 1
ATOM 1543 C CA . ASP B 1 21 ? 7.036 -38.321 -13.432 1.00 50.77 214 ASP B CA 1
ATOM 1544 C C . ASP B 1 21 ? 6.598 -39.433 -12.482 1.00 51.71 214 ASP B C 1
ATOM 1545 O O . ASP B 1 21 ? 6.811 -39.349 -11.262 1.00 53.21 214 ASP B O 1
ATOM 1550 N N . SER B 1 22 ? 5.974 -40.463 -13.049 1.00 48.61 215 SER B N 1
ATOM 1551 C CA . SER B 1 22 ? 5.425 -41.556 -12.275 1.00 48.98 215 SER B CA 1
ATOM 1552 C C . SER B 1 22 ? 5.732 -42.867 -12.920 1.00 51.02 215 SER B C 1
ATOM 1553 O O . SER B 1 22 ? 5.763 -42.950 -14.141 1.00 49.41 215 SER B O 1
ATOM 1556 N N . CYS B 1 23 ? 5.960 -43.892 -12.098 1.00 54.22 216 CYS B N 1
ATOM 1557 C CA . CYS B 1 23 ? 5.792 -45.253 -12.561 1.00 58.70 216 CYS B CA 1
ATOM 1558 C C . CYS B 1 23 ? 4.322 -45.374 -12.971 1.00 60.47 216 CYS B C 1
ATOM 1559 O O . CYS B 1 23 ? 3.424 -44.914 -12.239 1.00 49.78 216 CYS B O 1
ATOM 1562 N N . PRO B 1 24 ? 4.067 -45.960 -14.152 1.00 64.71 217 PRO B N 1
ATOM 1563 C CA . PRO B 1 24 ? 2.664 -46.176 -14.544 1.00 66.26 217 PRO B CA 1
ATOM 1564 C C . PRO B 1 24 ? 1.894 -47.112 -13.589 1.00 64.47 217 PRO B C 1
ATOM 1565 O O . PRO B 1 24 ? 0.690 -46.972 -13.438 1.00 57.63 217 PRO B O 1
ATOM 1569 N N . ASN B 1 25 ? 2.602 -48.036 -12.940 1.00 67.80 218 ASN B N 1
ATOM 1570 C CA . ASN B 1 25 ? 1.995 -48.982 -11.992 1.00 66.25 218 ASN B CA 1
ATOM 1571 C C . ASN B 1 25 ? 1.905 -48.470 -10.559 1.00 62.77 218 ASN B C 1
ATOM 1572 O O . ASN B 1 25 ? 0.893 -48.638 -9.910 1.00 67.44 218 ASN B O 1
ATOM 1577 N N . HIS B 1 26 ? 2.977 -47.867 -10.059 1.00 63.87 219 HIS B N 1
ATOM 1578 C CA . HIS B 1 26 ? 3.068 -47.518 -8.634 1.00 61.08 219 HIS B CA 1
ATOM 1579 C C . HIS B 1 26 ? 2.964 -46.036 -8.292 1.00 54.55 219 HIS B C 1
ATOM 1580 O O . HIS B 1 26 ? 3.015 -45.670 -7.132 1.00 54.72 219 HIS B O 1
ATOM 1587 N N . GLY B 1 27 ? 2.825 -45.180 -9.290 1.00 53.91 220 GLY B N 1
ATOM 1588 C CA . GLY B 1 27 ? 2.710 -43.748 -9.045 1.00 51.13 220 GLY B CA 1
ATOM 1589 C C . GLY B 1 27 ? 4.038 -43.038 -8.791 1.00 51.51 220 GLY B C 1
ATOM 1590 O O . GLY B 1 27 ? 5.136 -43.616 -8.957 1.00 47.38 220 GLY B O 1
ATOM 1591 N N . PRO B 1 28 ? 3.959 -41.762 -8.391 1.00 50.65 221 PRO B N 1
ATOM 1592 C CA . PRO B 1 28 ? 5.166 -40.967 -8.167 1.00 53.05 221 PRO B CA 1
ATOM 1593 C C . PRO B 1 28 ? 5.864 -41.326 -6.858 1.00 49.49 221 PRO B C 1
ATOM 1594 O O . PRO B 1 28 ? 5.204 -41.590 -5.863 1.00 51.16 221 PRO B O 1
ATOM 1598 N N . PRO B 1 29 ? 7.192 -41.346 -6.869 1.00 44.19 222 PRO B N 1
ATOM 1599 C CA . PRO B 1 29 ? 7.947 -41.753 -5.690 1.00 44.95 222 PRO B CA 1
ATOM 1600 C C . PRO B 1 29 ? 7.890 -40.727 -4.585 1.00 43.11 222 PRO B C 1
ATOM 1601 O O . PRO B 1 29 ? 7.799 -39.527 -4.853 1.00 39.30 222 PRO B O 1
ATOM 1605 N N . LEU B 1 30 ? 7.938 -41.209 -3.352 1.00 43.34 223 LEU B N 1
ATOM 1606 C CA . LEU B 1 30 ? 7.947 -40.338 -2.196 1.00 47.02 223 LEU B CA 1
ATOM 1607 C C . LEU B 1 30 ? 9.391 -39.934 -1.917 1.00 46.83 223 LEU B C 1
ATOM 1608 O O . LEU B 1 30 ? 10.254 -40.781 -1.686 1.00 46.32 223 LEU B O 1
ATOM 1613 N N . PHE B 1 31 ? 9.647 -38.637 -2.021 1.00 45.60 224 PHE B N 1
ATOM 1614 C CA . PHE B 1 31 ? 10.910 -38.030 -1.606 1.00 46.73 224 PHE B CA 1
ATOM 1615 C C . PHE B 1 31 ? 10.690 -37.501 -0.202 1.00 45.99 224 PHE B C 1
ATOM 1616 O O . PHE B 1 31 ? 9.740 -36.800 0.050 1.00 44.07 224 PHE B O 1
ATOM 1624 N N . VAL B 1 32 ? 11.543 -37.887 0.721 1.00 47.04 225 VAL B N 1
ATOM 1625 C CA . VAL B 1 32 ? 11.430 -37.446 2.099 1.00 45.21 225 VAL B CA 1
ATOM 1626 C C . VAL B 1 32 ? 12.242 -36.158 2.215 1.00 42.17 225 VAL B C 1
ATOM 1627 O O . VAL B 1 32 ? 13.369 -36.112 1.752 1.00 43.52 225 VAL B O 1
ATOM 1631 N N . LYS B 1 33 ? 11.693 -35.123 2.829 1.00 40.61 226 LYS B N 1
ATOM 1632 C CA . LYS B 1 33 ? 12.447 -33.886 3.005 1.00 45.17 226 LYS B CA 1
ATOM 1633 C C . LYS B 1 33 ? 13.394 -33.949 4.191 1.00 41.74 226 LYS B C 1
ATOM 1634 O O . LYS B 1 33 ? 13.073 -34.496 5.227 1.00 41.21 226 LYS B O 1
ATOM 1640 N N . ASP B 1 34 ? 14.551 -33.338 4.043 1.00 39.32 227 ASP B N 1
ATOM 1641 C CA . ASP B 1 34 ? 15.407 -33.035 5.188 1.00 39.12 227 ASP B CA 1
ATOM 1642 C C . ASP B 1 34 ? 14.699 -32.089 6.151 1.00 37.90 227 ASP B C 1
ATOM 1643 O O . ASP B 1 34 ? 13.861 -31.319 5.730 1.00 41.54 227 ASP B O 1
ATOM 1648 N N . SER B 1 35 ? 15.048 -32.117 7.432 1.00 36.64 228 SER B N 1
ATOM 1649 C CA . SER B 1 35 ? 14.518 -31.125 8.353 1.00 36.87 228 SER B CA 1
ATOM 1650 C C . SER B 1 35 ? 15.138 -29.775 8.028 1.00 41.05 228 SER B C 1
ATOM 1651 O O . SER B 1 35 ? 16.207 -29.706 7.445 1.00 44.54 228 SER B O 1
ATOM 1654 N N . MET B 1 36 ? 14.432 -28.708 8.383 1.00 50.25 229 MET B N 1
ATOM 1655 C CA . MET B 1 36 ? 14.888 -27.340 8.175 1.00 49.84 229 MET B CA 1
ATOM 1656 C C . MET B 1 36 ? 16.034 -26.991 9.109 1.00 46.46 229 MET B C 1
ATOM 1657 O O . MET B 1 36 ? 15.955 -27.226 10.304 1.00 41.69 229 MET B O 1
ATOM 1662 N N . VAL B 1 37 ? 17.099 -26.420 8.561 1.00 45.81 230 VAL B N 1
ATOM 1663 C CA . VAL B 1 37 ? 18.217 -25.948 9.371 1.00 45.51 230 VAL B CA 1
ATOM 1664 C C . VAL B 1 37 ? 18.881 -24.814 8.638 1.00 41.73 230 VAL B C 1
ATOM 1665 O O . VAL B 1 37 ? 19.141 -24.934 7.450 1.00 40.94 230 VAL B O 1
ATOM 1669 N N . ASP B 1 38 ? 19.201 -23.745 9.350 1.00 41.96 231 ASP B N 1
ATOM 1670 C CA . ASP B 1 38 ? 19.858 -22.601 8.746 1.00 43.53 231 ASP B CA 1
ATOM 1671 C C . ASP B 1 38 ? 21.119 -23.048 8.036 1.00 47.13 231 ASP B C 1
ATOM 1672 O O . ASP B 1 38 ? 21.894 -23.836 8.567 1.00 42.60 231 ASP B O 1
ATOM 1677 N N . ARG B 1 39 ? 21.294 -22.558 6.819 1.00 47.95 232 ARG B N 1
ATOM 1678 C CA . ARG B 1 39 ? 22.493 -22.792 6.052 1.00 48.99 232 ARG B CA 1
ATOM 1679 C C . ARG B 1 39 ? 23.710 -22.452 6.901 1.00 46.13 232 ARG B C 1
ATOM 1680 O O . ARG B 1 39 ? 23.702 -21.479 7.643 1.00 42.45 232 ARG B O 1
ATOM 1688 N N . GLY B 1 40 ? 24.739 -23.287 6.825 1.00 44.09 233 GLY B N 1
ATOM 1689 C CA . GLY B 1 40 ? 25.998 -23.023 7.516 1.00 42.82 233 GLY B CA 1
ATOM 1690 C C . GLY B 1 40 ? 26.000 -23.351 9.000 1.00 43.36 233 GLY B C 1
ATOM 1691 O O . GLY B 1 40 ? 27.013 -23.188 9.684 1.00 41.73 233 GLY B O 1
ATOM 1692 N N . HIS B 1 41 ? 24.873 -23.813 9.524 1.00 40.86 234 HIS B N 1
ATOM 1693 C CA . HIS B 1 41 ? 24.820 -24.126 10.931 1.00 39.90 234 HIS B CA 1
ATOM 1694 C C . HIS B 1 41 ? 25.899 -25.162 11.240 1.00 40.11 234 HIS B C 1
ATOM 1695 O O . HIS B 1 41 ? 26.090 -26.107 10.481 1.00 39.79 234 HIS B O 1
ATOM 1702 N N . PRO B 1 42 ? 26.629 -24.984 12.346 1.00 42.92 235 PRO B N 1
ATOM 1703 C CA . PRO B 1 42 ? 27.750 -25.913 12.605 1.00 40.32 235 PRO B CA 1
ATOM 1704 C C . PRO B 1 42 ? 27.354 -27.407 12.750 1.00 40.51 235 PRO B C 1
ATOM 1705 O O . PRO B 1 42 ? 28.138 -28.299 12.435 1.00 39.88 235 PRO B O 1
ATOM 1709 N N . ASN B 1 43 ? 26.156 -27.678 13.243 1.00 38.58 236 ASN B N 1
ATOM 1710 C CA . ASN B 1 43 ? 25.655 -29.034 13.328 1.00 36.41 236 ASN B CA 1
ATOM 1711 C C . ASN B 1 43 ? 24.584 -29.304 12.282 1.00 37.53 236 ASN B C 1
ATOM 1712 O O . ASN B 1 43 ? 23.685 -30.097 12.507 1.00 37.14 236 ASN B O 1
ATOM 1717 N N . HIS B 1 44 ? 24.735 -28.673 11.120 1.00 38.24 237 HIS B N 1
ATOM 1718 C CA . HIS B 1 44 ? 23.797 -28.781 10.002 1.00 38.58 237 HIS B CA 1
ATOM 1719 C C . HIS B 1 44 ? 23.535 -30.216 9.579 1.00 40.50 237 HIS B C 1
ATOM 1720 O O . HIS B 1 44 ? 22.391 -30.610 9.372 1.00 38.20 237 HIS B O 1
ATOM 1727 N N . SER B 1 45 ? 24.586 -31.011 9.468 1.00 41.90 238 SER B N 1
ATOM 1728 C CA . SER B 1 45 ? 24.416 -32.352 8.944 1.00 43.79 238 SER B CA 1
ATOM 1729 C C . SER B 1 45 ? 23.560 -33.196 9.899 1.00 40.06 238 SER B C 1
ATOM 1730 O O . SER B 1 45 ? 22.633 -33.864 9.453 1.00 43.93 238 SER B O 1
ATOM 1733 N N . VAL B 1 46 ? 23.811 -33.107 11.206 1.00 37.18 239 VAL B N 1
ATOM 1734 C CA . VAL B 1 46 ? 22.979 -33.805 12.187 1.00 37.59 239 VAL B CA 1
ATOM 1735 C C . VAL B 1 46 ? 21.527 -33.281 12.212 1.00 38.34 239 VAL B C 1
ATOM 1736 O O . VAL B 1 46 ? 20.586 -34.058 12.219 1.00 38.82 239 VAL B O 1
ATOM 1740 N N . LEU B 1 47 ? 21.360 -31.967 12.232 1.00 37.84 240 LEU B N 1
ATOM 1741 C CA . LEU B 1 47 ? 20.036 -31.358 12.390 1.00 40.13 240 LEU B CA 1
ATOM 1742 C C . LEU B 1 47 ? 19.140 -31.483 11.171 1.00 37.84 240 LEU B C 1
ATOM 1743 O O . LEU B 1 47 ? 17.931 -31.347 11.297 1.00 44.21 240 LEU B O 1
ATOM 1748 N N . SER B 1 48 ? 19.739 -31.716 10.003 1.00 35.93 241 SER B N 1
ATOM 1749 C CA . SER B 1 48 ? 19.018 -31.919 8.760 1.00 35.88 241 SER B CA 1
ATOM 1750 C C . SER B 1 48 ? 18.286 -33.273 8.715 1.00 35.26 241 SER B C 1
ATOM 1751 O O . SER B 1 48 ? 17.539 -33.533 7.788 1.00 39.12 241 SER B O 1
ATOM 1754 N N . LEU B 1 49 ? 18.506 -34.133 9.697 1.00 34.38 242 LEU B N 1
ATOM 1755 C CA . LEU B 1 49 ? 17.965 -35.490 9.686 1.00 34.46 242 LEU B CA 1
ATOM 1756 C C . LEU B 1 49 ? 16.449 -35.495 9.643 1.00 36.69 242 LEU B C 1
ATOM 1757 O O . LEU B 1 49 ? 15.801 -34.845 10.459 1.00 33.95 242 LEU B O 1
ATOM 1762 N N . PRO B 1 50 ? 15.867 -36.261 8.715 1.00 38.07 243 PRO B N 1
ATOM 1763 C CA . PRO B 1 50 ? 14.406 -36.341 8.729 1.00 38.65 243 PRO B CA 1
ATOM 1764 C C . PRO B 1 50 ? 13.861 -36.902 10.047 1.00 41.25 243 PRO B C 1
ATOM 1765 O O . PRO B 1 50 ? 14.548 -37.683 10.714 1.00 41.24 243 PRO B O 1
ATOM 1769 N N . PRO B 1 51 ? 12.620 -36.519 10.411 1.00 40.55 244 PRO B N 1
ATOM 1770 C CA . PRO B 1 51 ? 12.019 -37.140 11.578 1.00 37.76 244 PRO B CA 1
ATOM 1771 C C . PRO B 1 51 ? 11.867 -38.641 11.375 1.00 37.62 244 PRO B C 1
ATOM 1772 O O . PRO B 1 51 ? 11.762 -39.113 10.244 1.00 37.97 244 PRO B O 1
ATOM 1776 N N . GLY B 1 52 ? 11.876 -39.381 12.476 1.00 37.49 245 GLY B N 1
ATOM 1777 C CA . GLY B 1 52 ? 11.741 -40.819 12.441 1.00 37.11 245 GLY B CA 1
ATOM 1778 C C . GLY B 1 52 ? 13.040 -41.579 12.334 1.00 37.43 245 GLY B C 1
ATOM 1779 O O . GLY B 1 52 ? 13.024 -42.794 12.443 1.00 38.51 245 GLY B O 1
ATOM 1780 N N . LEU B 1 53 ? 14.154 -40.879 12.101 1.00 37.60 246 LEU B N 1
ATOM 1781 C CA . LEU B 1 53 ? 15.470 -41.498 12.052 1.00 37.83 246 LEU B CA 1
ATOM 1782 C C . LEU B 1 53 ? 16.292 -41.022 13.240 1.00 39.88 246 LEU B C 1
ATOM 1783 O O . LEU B 1 53 ? 15.888 -40.128 13.975 1.00 37.67 246 LEU B O 1
ATOM 1788 N N . ARG B 1 54 ? 17.465 -41.615 13.413 1.00 42.06 247 ARG B N 1
ATOM 1789 C CA . ARG B 1 54 ? 18.338 -41.198 14.481 1.00 42.97 247 ARG B CA 1
ATOM 1790 C C . ARG B 1 54 ? 19.785 -41.527 14.204 1.00 38.56 247 ARG B C 1
ATOM 1791 O O . ARG B 1 54 ? 20.088 -42.611 13.721 1.00 36.11 247 ARG B O 1
ATOM 1799 N N . ILE B 1 55 ? 20.658 -40.578 14.527 1.00 38.94 248 ILE B N 1
ATOM 1800 C CA . ILE B 1 55 ? 22.111 -40.754 14.362 1.00 41.34 248 ILE B CA 1
ATOM 1801 C C . ILE B 1 55 ? 22.691 -41.288 15.667 1.00 44.02 248 ILE B C 1
ATOM 1802 O O . ILE B 1 55 ? 22.583 -40.658 16.713 1.00 48.77 248 ILE B O 1
ATOM 1807 N N . SER B 1 56 ? 23.295 -42.463 15.586 1.00 46.83 249 SER B N 1
ATOM 1808 C CA . SER B 1 56 ? 23.800 -43.172 16.748 1.00 48.48 249 SER B CA 1
ATOM 1809 C C . SER B 1 56 ? 24.957 -44.044 16.261 1.00 47.07 249 SER B C 1
ATOM 1810 O O . SER B 1 56 ? 25.037 -44.301 15.077 1.00 41.45 249 SER B O 1
ATOM 1813 N N . PRO B 1 57 ? 25.866 -44.483 17.162 1.00 44.37 250 PRO B N 1
ATOM 1814 C CA . PRO B 1 57 ? 26.956 -45.335 16.703 1.00 43.55 250 PRO B CA 1
ATOM 1815 C C . PRO B 1 57 ? 26.493 -46.461 15.777 1.00 42.84 250 PRO B C 1
ATOM 1816 O O . PRO B 1 57 ? 25.483 -47.095 16.040 1.00 42.20 250 PRO B O 1
ATOM 1820 N N . SER B 1 58 ? 27.222 -46.665 14.687 1.00 42.32 251 SER B N 1
ATOM 1821 C CA . SER B 1 58 ? 26.945 -47.729 13.728 1.00 44.31 251 SER B CA 1
ATOM 1822 C C . SER B 1 58 ? 27.117 -49.106 14.339 1.00 48.06 251 SER B C 1
ATOM 1823 O O . SER B 1 58 ? 27.964 -49.294 15.216 1.00 52.39 251 SER B O 1
ATOM 1826 N N . GLY B 1 59 ? 26.323 -50.063 13.855 1.00 48.42 252 GLY B N 1
ATOM 1827 C CA . GLY B 1 59 ? 26.437 -51.458 14.254 1.00 50.19 252 GLY B CA 1
ATOM 1828 C C . GLY B 1 59 ? 27.662 -52.126 13.644 1.00 55.65 252 GLY B C 1
ATOM 1829 O O . GLY B 1 59 ? 28.059 -53.207 14.072 1.00 59.11 252 GLY B O 1
ATOM 1830 N N . ILE B 1 60 ? 28.255 -51.492 12.638 1.00 57.30 253 ILE B N 1
ATOM 1831 C CA . ILE B 1 60 ? 29.468 -52.002 12.024 1.00 63.51 253 ILE B CA 1
ATOM 1832 C C . ILE B 1 60 ? 30.649 -51.674 12.927 1.00 72.51 253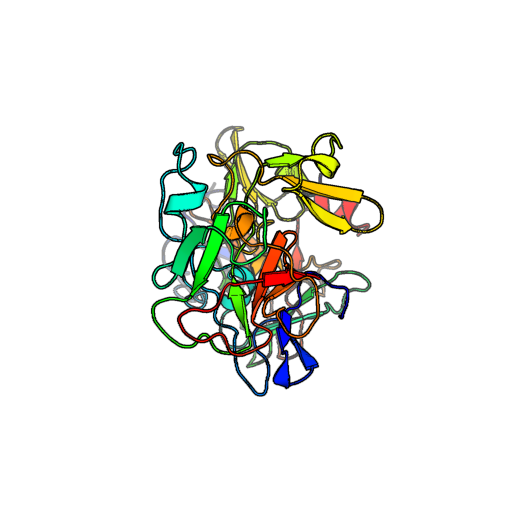 ILE B C 1
ATOM 1833 O O . ILE B 1 60 ? 30.814 -50.511 13.317 1.00 72.89 253 ILE B O 1
ATOM 1838 N N . PRO B 1 61 ? 31.474 -52.695 13.265 1.00 81.55 254 PRO B N 1
ATOM 1839 C CA . PRO B 1 61 ? 32.577 -52.473 14.197 1.00 79.42 254 PRO B CA 1
ATOM 1840 C C . PRO B 1 61 ? 33.529 -51.405 13.698 1.00 80.31 254 PRO B C 1
ATOM 1841 O O . PRO B 1 61 ? 33.908 -51.398 12.521 1.00 70.34 254 PRO B O 1
ATOM 1845 N N . GLU B 1 62 ? 33.868 -50.490 14.599 1.00 85.72 255 GLU B N 1
ATOM 1846 C CA . GLU B 1 62 ? 34.822 -49.433 14.325 1.00 93.10 255 GLU B CA 1
ATOM 1847 C C . GLU B 1 62 ? 34.422 -48.594 13.113 1.00 89.88 255 GLU B C 1
ATOM 1848 O O . GLU B 1 62 ? 35.272 -48.173 12.337 1.00 94.18 255 GLU B O 1
ATOM 1854 N N . ALA B 1 63 ? 33.127 -48.352 12.946 1.00 86.12 256 ALA B N 1
ATOM 1855 C CA . ALA B 1 63 ? 32.658 -47.596 11.794 1.00 78.27 256 ALA B CA 1
ATOM 1856 C C . ALA B 1 63 ? 32.116 -46.226 12.173 1.00 72.68 256 ALA B C 1
ATOM 1857 O O . ALA B 1 63 ? 31.529 -45.550 11.326 1.00 81.39 256 ALA B O 1
ATOM 1859 N N . GLY B 1 64 ? 32.309 -45.796 13.420 1.00 61.96 257 GLY B N 1
ATOM 1860 C CA . GLY B 1 64 ? 31.838 -44.451 13.837 1.00 58.05 257 GLY B CA 1
ATOM 1861 C C . GLY B 1 64 ? 30.314 -44.313 13.969 1.00 54.21 257 GLY B C 1
ATOM 1862 O O . GLY B 1 64 ? 29.619 -45.257 14.338 1.00 55.46 257 GLY B O 1
ATOM 1863 N N . LEU B 1 65 ? 29.776 -43.138 13.674 1.00 49.40 258 LEU B N 1
ATOM 1864 C CA . LEU B 1 65 ? 28.310 -42.936 13.732 1.00 44.37 258 LEU B CA 1
ATOM 1865 C C . LEU B 1 65 ? 27.607 -43.446 12.493 1.00 41.13 258 LEU B C 1
ATOM 1866 O O . LEU B 1 65 ? 28.207 -43.595 11.440 1.00 43.52 258 LEU B O 1
ATOM 1871 N N . GLY B 1 66 ? 26.321 -43.710 12.643 1.00 37.58 259 GLY B N 1
ATOM 1872 C CA . GLY B 1 66 ? 25.496 -44.243 11.573 1.00 37.94 259 GLY B CA 1
ATOM 1873 C C . GLY B 1 66 ? 24.088 -43.706 11.682 1.00 36.61 259 GLY B C 1
ATOM 1874 O O . GLY B 1 66 ? 23.797 -42.907 12.548 1.00 37.11 259 GLY B O 1
ATOM 1875 N N . VAL B 1 67 ? 23.221 -44.128 10.783 1.00 38.11 260 VAL B N 1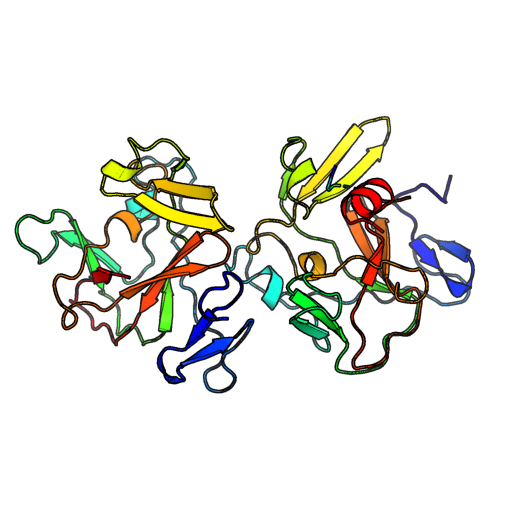
ATOM 1876 C CA . VAL B 1 67 ? 21.831 -43.666 10.784 1.00 39.84 260 VAL B CA 1
ATOM 1877 C C . VAL B 1 67 ? 20.924 -44.866 10.922 1.00 37.39 260 VAL B C 1
ATOM 1878 O O . VAL B 1 67 ? 21.052 -45.830 10.184 1.00 38.20 260 VAL B O 1
ATOM 1882 N N . TRP B 1 68 ? 20.025 -44.787 11.893 1.00 40.35 261 TRP B N 1
ATOM 1883 C CA . TRP B 1 68 ? 19.125 -45.860 12.259 1.00 38.81 261 TRP B CA 1
ATOM 1884 C C . TRP B 1 68 ? 17.706 -45.417 12.011 1.00 41.91 261 TRP B C 1
ATOM 1885 O O . TRP B 1 68 ? 17.381 -44.236 12.164 1.00 39.42 261 TRP B O 1
ATOM 1896 N N . ASN B 1 69 ? 16.857 -46.375 11.646 1.00 42.26 262 ASN B N 1
ATOM 1897 C CA . ASN B 1 69 ? 15.441 -46.121 11.531 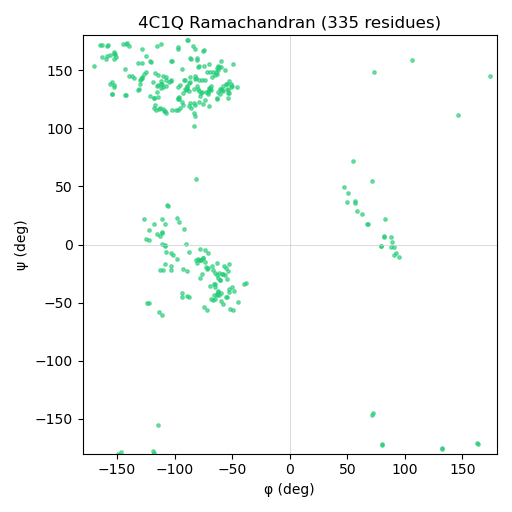1.00 43.26 262 ASN B CA 1
ATOM 1898 C C . ASN B 1 69 ? 14.737 -46.363 12.864 1.00 45.18 262 ASN B C 1
ATOM 1899 O O . ASN B 1 69 ? 14.992 -47.356 13.526 1.00 48.49 262 ASN B O 1
ATOM 1904 N N . GLU B 1 70 ? 13.833 -45.463 13.242 1.00 45.20 263 GLU B N 1
ATOM 1905 C CA . GLU B 1 70 ? 13.224 -45.482 14.566 1.00 45.12 263 GLU B CA 1
ATOM 1906 C C . GLU B 1 70 ? 11.708 -45.588 14.554 1.00 46.90 263 GLU B C 1
ATOM 1907 O O . GLU B 1 70 ? 11.139 -46.401 15.276 1.00 45.98 263 GLU B O 1
ATOM 1913 N N . ALA B 1 71 ? 11.057 -44.733 13.772 1.00 50.24 264 ALA B N 1
ATOM 1914 C CA . ALA B 1 71 ? 9.616 -44.507 13.915 1.00 53.19 264 ALA B CA 1
ATOM 1915 C C . ALA B 1 71 ? 8.786 -45.649 13.374 1.00 52.20 264 ALA B C 1
ATOM 1916 O O . ALA B 1 71 ? 7.955 -46.190 14.080 1.00 58.60 264 ALA B O 1
ATOM 1918 N N . SER B 1 72 ? 9.008 -46.025 12.123 1.00 54.01 265 SER B N 1
ATOM 1919 C CA . SER B 1 72 ? 8.199 -47.077 11.498 1.00 54.31 265 SER B CA 1
ATOM 1920 C C . SER B 1 72 ? 8.808 -47.629 10.216 1.00 52.18 265 SER B C 1
ATOM 1921 O O . SER B 1 72 ? 9.796 -47.103 9.684 1.00 48.99 265 SER B O 1
ATOM 1924 N N . ASP B 1 73 ? 8.202 -48.696 9.718 1.00 49.68 266 ASP B N 1
ATOM 1925 C CA . ASP B 1 73 ? 8.698 -49.362 8.531 1.00 50.11 266 ASP B CA 1
ATOM 1926 C C . ASP B 1 73 ? 8.855 -48.379 7.406 1.00 48.90 266 ASP B C 1
ATOM 1927 O O . ASP B 1 73 ? 7.941 -47.615 7.122 1.00 50.47 266 ASP B O 1
ATOM 1932 N N . LEU B 1 74 ? 10.015 -48.386 6.766 1.00 48.86 267 LEU B N 1
ATOM 1933 C CA . LEU B 1 74 ? 10.210 -47.595 5.566 1.00 47.17 267 LEU B CA 1
ATOM 1934 C C . LEU B 1 74 ? 9.959 -48.515 4.384 1.00 46.20 267 LEU B C 1
ATOM 1935 O O . LEU B 1 74 ? 10.582 -49.581 4.273 1.00 44.29 267 LEU B O 1
ATOM 1940 N N . PRO B 1 75 ? 9.044 -48.111 3.495 1.00 44.91 268 PRO B N 1
ATOM 1941 C CA . PRO B 1 75 ? 8.757 -48.957 2.347 1.00 45.79 268 PRO B CA 1
ATOM 1942 C C . PRO B 1 75 ? 9.854 -48.916 1.294 1.00 47.57 268 PRO B C 1
ATOM 1943 O O . PRO B 1 75 ? 10.740 -48.062 1.339 1.00 48.90 268 PRO B O 1
ATOM 1947 N N . VAL B 1 76 ? 9.787 -49.852 0.360 1.00 47.20 269 VAL B N 1
ATOM 1948 C CA . VAL B 1 76 ? 10.663 -49.854 -0.803 1.00 48.49 269 VAL B CA 1
ATOM 1949 C C . VAL B 1 76 ? 10.369 -48.627 -1.654 1.00 46.10 269 VAL B C 1
ATOM 1950 O O . VAL B 1 76 ? 9.222 -48.181 -1.726 1.00 45.45 269 VAL B O 1
ATOM 1954 N N . GLY B 1 77 ? 11.408 -48.083 -2.292 1.00 42.26 270 GLY B N 1
ATOM 1955 C CA . GLY B 1 77 ? 11.243 -46.976 -3.230 1.00 41.48 270 GLY B CA 1
ATOM 1956 C C . GLY B 1 77 ? 11.142 -45.601 -2.597 1.00 40.66 270 GLY B C 1
ATOM 1957 O O . GLY B 1 77 ? 10.864 -44.633 -3.279 1.00 42.83 270 GLY B O 1
ATOM 1958 N N . LEU B 1 78 ? 11.351 -45.509 -1.292 1.00 40.54 271 LEU B N 1
ATOM 1959 C CA . LEU B 1 78 ? 11.447 -44.213 -0.603 1.00 40.65 271 LEU B CA 1
ATOM 1960 C C . LEU B 1 78 ? 12.745 -43.519 -1.008 1.00 41.11 271 LEU B C 1
ATOM 1961 O O . LEU B 1 78 ? 13.800 -44.151 -1.042 1.00 42.52 271 LEU B O 1
ATOM 1966 N N . HIS B 1 79 ? 12.665 -42.232 -1.310 1.00 40.82 272 HIS B N 1
ATOM 1967 C CA . HIS B 1 79 ? 13.797 -41.472 -1.827 1.00 42.15 272 HIS B CA 1
ATOM 1968 C C . HIS B 1 79 ? 14.288 -40.468 -0.802 1.00 41.13 272 HIS B C 1
ATOM 1969 O O . HIS B 1 79 ? 13.502 -39.815 -0.106 1.00 40.63 272 HIS B O 1
ATOM 1976 N N . PHE B 1 80 ? 15.607 -40.370 -0.706 1.00 42.06 273 PHE B N 1
ATOM 1977 C CA . PHE B 1 80 ? 16.250 -39.469 0.218 1.00 40.39 273 PHE B CA 1
ATOM 1978 C C . PHE B 1 80 ? 17.254 -38.643 -0.557 1.00 39.76 273 PHE B C 1
ATOM 1979 O O . PHE B 1 80 ? 17.896 -39.158 -1.455 1.00 38.52 273 PHE B O 1
ATOM 1987 N N . GLY B 1 81 ? 17.386 -37.372 -0.195 1.00 41.89 274 GLY B N 1
ATOM 1988 C CA . GLY B 1 81 ? 18.384 -36.503 -0.793 1.00 41.30 274 GLY B CA 1
ATOM 1989 C C . GLY B 1 81 ? 17.810 -35.171 -1.213 1.00 41.04 274 GLY B C 1
ATOM 1990 O O . GLY B 1 81 ? 16.617 -34.909 -1.037 1.00 39.43 274 GLY B O 1
ATOM 1991 N N . PRO B 1 82 ? 18.640 -34.342 -1.840 1.00 37.91 275 PRO B N 1
ATOM 1992 C CA . PRO B 1 82 ? 19.965 -34.675 -2.351 1.00 38.20 275 PRO B CA 1
ATOM 1993 C C . PRO B 1 82 ? 21.091 -34.710 -1.298 1.00 39.00 275 PRO B C 1
ATOM 1994 O O . PRO B 1 82 ? 21.017 -34.051 -0.257 1.00 41.21 275 PRO B O 1
ATOM 1998 N N . TYR B 1 83 ? 22.109 -35.507 -1.572 1.00 35.75 276 TYR B N 1
ATOM 1999 C CA . TYR B 1 83 ? 23.300 -35.521 -0.759 1.00 38.06 276 TYR B CA 1
ATOM 2000 C C . TYR B 1 83 ? 23.905 -34.129 -0.884 1.00 38.93 276 TYR B C 1
ATOM 2001 O O . TYR B 1 83 ? 24.104 -33.640 -2.001 1.00 41.58 276 TYR B O 1
ATOM 2010 N N . GLU B 1 84 ? 24.157 -33.478 0.245 1.00 39.27 277 GLU B N 1
ATOM 2011 C CA . GLU B 1 84 ? 24.683 -32.125 0.240 1.00 42.74 277 GLU B CA 1
ATOM 2012 C C . GLU B 1 84 ? 26.173 -32.114 0.547 1.00 44.92 277 GLU B C 1
ATOM 2013 O O . GLU B 1 84 ? 26.711 -33.048 1.138 1.00 45.56 277 GLU B O 1
ATOM 2019 N N . GLY B 1 85 ? 26.833 -31.044 0.131 1.00 45.01 278 GLY B N 1
ATOM 2020 C CA . GLY B 1 85 ? 28.234 -30.865 0.429 1.00 46.45 278 GLY B CA 1
ATOM 2021 C C . GLY B 1 85 ? 28.881 -29.829 -0.449 1.00 48.44 278 GLY B C 1
ATOM 2022 O O . GLY B 1 85 ? 28.217 -29.135 -1.209 1.00 48.41 278 GLY B O 1
ATOM 2023 N N . GLN B 1 86 ? 30.195 -29.722 -0.361 1.00 54.03 279 GLN B N 1
ATOM 2024 C CA . GLN B 1 86 ? 30.899 -28.792 -1.231 1.00 60.20 279 GLN B CA 1
ATOM 2025 C C . GLN B 1 86 ? 31.159 -29.408 -2.599 1.00 59.29 279 GLN B C 1
ATOM 2026 O O . GLN B 1 86 ? 31.790 -30.467 -2.705 1.00 54.41 279 GLN B O 1
ATOM 2032 N N . ILE B 1 87 ? 30.659 -28.742 -3.637 1.00 63.06 280 ILE B N 1
ATOM 2033 C CA . ILE B 1 87 ? 30.909 -29.168 -5.003 1.00 63.81 280 ILE B CA 1
ATOM 2034 C C . ILE B 1 87 ? 32.306 -28.711 -5.391 1.00 66.13 280 ILE B C 1
ATOM 2035 O O . ILE B 1 87 ? 32.680 -27.558 -5.157 1.00 63.13 280 ILE B O 1
ATOM 2040 N N . THR B 1 88 ? 33.073 -29.636 -5.963 1.00 67.79 281 THR B N 1
ATOM 2041 C CA . THR B 1 88 ? 34.451 -29.373 -6.327 1.00 69.63 281 THR B CA 1
ATOM 2042 C C . THR B 1 88 ? 34.956 -30.362 -7.378 1.00 70.65 281 THR B C 1
ATOM 2043 O O . THR B 1 88 ? 34.382 -31.428 -7.550 1.00 67.79 281 THR B O 1
ATOM 2047 N N . GLU B 1 89 ? 36.029 -29.981 -8.077 1.00 78.37 282 GLU B N 1
ATOM 2048 C CA . GLU B 1 89 ? 36.754 -30.871 -9.013 1.00 77.09 282 GLU B CA 1
ATOM 2049 C C . GLU B 1 89 ? 38.133 -31.313 -8.496 1.00 77.39 282 GLU B C 1
ATOM 2050 O O . GLU B 1 89 ? 38.709 -32.274 -9.004 1.00 69.33 282 GLU B O 1
ATOM 2056 N N . ASP B 1 90 ? 38.653 -30.603 -7.495 1.00 83.62 283 ASP B N 1
ATOM 2057 C CA . ASP B 1 90 ? 39.830 -31.033 -6.735 1.00 90.19 283 ASP B CA 1
ATOM 2058 C C . ASP B 1 90 ? 39.664 -32.485 -6.281 1.00 92.44 283 ASP B C 1
ATOM 2059 O O . ASP B 1 90 ? 38.543 -32.976 -6.144 1.00 93.91 283 ASP B O 1
ATOM 2064 N N . GLU B 1 91 ? 40.777 -33.171 -6.043 1.00 93.40 284 GLU B N 1
ATOM 2065 C CA . GLU B 1 91 ? 40.720 -34.578 -5.675 1.00 91.85 284 GLU B CA 1
ATOM 2066 C C . GLU B 1 91 ? 41.469 -34.914 -4.392 1.00 93.32 284 GLU B C 1
ATOM 2067 O O . GLU B 1 91 ? 41.839 -36.066 -4.159 1.00 87.62 284 GLU B O 1
ATOM 2073 N N . GLU B 1 92 ? 41.677 -33.899 -3.557 1.00 97.60 285 GLU B N 1
ATOM 2074 C CA . GLU B 1 92 ? 41.702 -34.124 -2.125 1.00 101.69 285 GLU B CA 1
ATOM 2075 C C . GLU B 1 92 ? 40.337 -34.730 -1.827 1.00 103.95 285 GLU B C 1
ATOM 2076 O O . GLU B 1 92 ? 40.227 -35.792 -1.208 1.00 104.35 285 GLU B O 1
ATOM 2082 N N . ALA B 1 93 ? 39.304 -34.032 -2.307 1.00 101.12 286 ALA B N 1
ATOM 2083 C CA . ALA B 1 93 ? 37.907 -34.424 -2.143 1.00 99.64 286 ALA B CA 1
ATOM 2084 C C . ALA B 1 93 ? 37.675 -35.903 -2.418 1.00 94.32 286 ALA B C 1
ATOM 2085 O O . ALA B 1 93 ? 37.061 -36.596 -1.613 1.00 93.89 286 ALA B O 1
ATOM 2087 N N . ALA B 1 94 ? 38.185 -36.387 -3.546 1.00 91.84 287 ALA B N 1
ATOM 2088 C CA . ALA B 1 94 ? 38.066 -37.805 -3.897 1.00 91.57 287 ALA B CA 1
ATOM 2089 C C . ALA B 1 94 ? 38.557 -38.758 -2.789 1.00 91.96 287 ALA B C 1
ATOM 2090 O O . ALA B 1 94 ? 38.241 -39.950 -2.823 1.00 84.16 287 ALA B O 1
ATOM 2092 N N . ASN B 1 95 ? 39.326 -38.236 -1.824 1.00 92.05 288 ASN B N 1
ATOM 2093 C CA . ASN B 1 95 ? 39.862 -39.030 -0.711 1.00 88.61 288 ASN B CA 1
ATOM 2094 C C . ASN B 1 95 ? 39.276 -38.722 0.669 1.00 83.87 288 ASN B C 1
ATOM 2095 O O . ASN B 1 95 ? 39.688 -39.348 1.643 1.00 81.25 288 ASN B O 1
ATOM 2100 N N . SER B 1 96 ? 38.334 -37.779 0.773 1.00 77.67 289 SER B N 1
ATOM 2101 C CA . SER B 1 96 ? 37.808 -37.369 2.091 1.00 70.16 289 SER B CA 1
ATOM 2102 C C . SER B 1 96 ? 37.085 -38.507 2.813 1.00 64.85 289 SER B C 1
ATOM 2103 O O . SER B 1 96 ? 37.027 -38.532 4.041 1.00 61.94 289 SER B O 1
ATOM 2106 N N . GLY B 1 97 ? 36.556 -39.453 2.040 1.00 61.72 290 GLY B N 1
ATOM 2107 C CA . GLY B 1 97 ? 35.699 -40.497 2.568 1.00 57.73 290 GLY B CA 1
ATOM 2108 C C . GLY B 1 97 ? 34.251 -40.045 2.594 1.00 54.80 290 GLY B C 1
ATOM 2109 O O . GLY B 1 97 ? 33.366 -40.808 2.970 1.00 53.45 290 GLY B O 1
ATOM 2110 N N . TYR B 1 98 ? 33.999 -38.805 2.185 1.00 51.91 291 TYR B N 1
ATOM 2111 C CA . TYR B 1 98 ? 32.658 -38.263 2.225 1.00 50.75 291 TYR B CA 1
ATOM 2112 C C . TYR B 1 98 ? 32.145 -37.796 0.866 1.00 51.81 291 TYR B C 1
ATOM 2113 O O . TYR B 1 98 ? 31.119 -37.131 0.793 1.00 50.49 291 TYR B O 1
ATOM 2122 N N . SER B 1 99 ? 32.844 -38.162 -0.208 1.00 50.82 292 SER B N 1
ATOM 2123 C CA . SER B 1 99 ? 32.542 -37.632 -1.522 1.00 50.46 292 SER B CA 1
ATOM 2124 C C . SER B 1 99 ? 31.887 -38.656 -2.416 1.00 51.74 292 SER B C 1
ATOM 2125 O O . SER B 1 99 ? 32.217 -39.828 -2.376 1.00 53.09 292 SER B O 1
ATOM 2128 N N . TRP B 1 100 ? 30.930 -38.195 -3.211 1.00 51.76 293 TRP B N 1
ATOM 2129 C CA . TRP B 1 100 ? 30.412 -38.966 -4.318 1.00 48.12 293 TRP B CA 1
ATOM 2130 C C . TRP B 1 100 ? 30.840 -38.333 -5.625 1.00 50.11 293 TRP B C 1
ATOM 2131 O O . TRP B 1 100 ? 30.890 -37.106 -5.750 1.00 51.53 293 TRP B O 1
ATOM 2142 N N . LEU B 1 101 ? 31.090 -39.194 -6.608 1.00 56.32 294 LEU B N 1
ATOM 2143 C CA . LEU B 1 101 ? 31.328 -38.768 -7.979 1.00 60.58 294 LEU B CA 1
ATOM 2144 C C . LEU B 1 101 ? 30.009 -38.388 -8.645 1.00 59.66 294 LEU B C 1
ATOM 2145 O O . LEU B 1 101 ? 29.036 -39.139 -8.593 1.00 61.46 294 LEU B O 1
ATOM 2150 N N . ILE B 1 102 ? 29.988 -37.222 -9.277 1.00 58.70 295 ILE B N 1
ATOM 2151 C CA . ILE B 1 102 ? 28.837 -36.782 -10.059 1.00 59.74 295 ILE B CA 1
ATOM 2152 C C . ILE B 1 102 ? 29.322 -36.627 -11.486 1.00 59.76 295 ILE B C 1
ATOM 2153 O O . ILE B 1 102 ? 30.194 -35.800 -11.755 1.00 56.62 295 ILE B O 1
ATOM 2158 N N . THR B 1 103 ? 28.767 -37.417 -12.398 1.00 61.70 296 THR B N 1
ATOM 2159 C CA . THR B 1 103 ? 29.207 -37.365 -13.786 1.00 66.11 296 THR B CA 1
ATOM 2160 C C . THR B 1 103 ? 28.501 -36.225 -14.525 1.00 68.81 296 THR B C 1
ATOM 2161 O O . THR B 1 103 ? 27.339 -36.338 -14.909 1.00 69.39 296 THR B O 1
ATOM 2165 N N . LYS B 1 104 ? 29.218 -35.120 -14.708 1.00 76.13 297 LYS B N 1
ATOM 2166 C CA . LYS B 1 104 ? 28.617 -33.900 -15.217 1.00 80.46 297 LYS B CA 1
ATOM 2167 C C . LYS B 1 104 ? 28.171 -34.144 -16.653 1.00 87.85 297 LYS B C 1
ATOM 2168 O O . LYS B 1 104 ? 27.151 -33.629 -17.072 1.00 94.37 297 LYS B O 1
ATOM 2174 N N . GLY B 1 105 ? 28.899 -34.965 -17.400 1.00 93.35 298 GLY B N 1
ATOM 2175 C CA . GLY B 1 105 ? 28.371 -35.458 -18.667 1.00 95.09 298 GLY B CA 1
ATOM 2176 C C . GLY B 1 105 ? 29.431 -35.642 -19.721 1.00 103.17 298 GLY B C 1
ATOM 2177 O O . GLY B 1 105 ? 29.992 -34.662 -20.213 1.00 102.66 298 GLY B O 1
ATOM 2178 N N . ARG B 1 106 ? 29.695 -36.903 -20.067 1.00 110.52 299 ARG B N 1
ATOM 2179 C CA . ARG B 1 106 ? 30.620 -37.252 -21.142 1.00 113.01 299 ARG B CA 1
ATOM 2180 C C . ARG B 1 106 ? 31.990 -36.625 -20.925 1.00 113.12 299 ARG B C 1
ATOM 2181 O O . ARG B 1 106 ? 32.353 -35.672 -21.615 1.00 114.34 299 ARG B O 1
ATOM 2189 N N . ASN B 1 107 ? 32.726 -37.142 -19.944 1.00 111.53 300 ASN B N 1
ATOM 2190 C CA . ASN B 1 107 ? 34.126 -36.757 -19.702 1.00 111.15 300 ASN B CA 1
ATOM 2191 C C . ASN B 1 107 ? 34.390 -35.620 -18.718 1.00 106.95 300 ASN B C 1
ATOM 2192 O O . ASN B 1 107 ? 35.551 -35.352 -18.415 1.00 101.31 300 ASN B O 1
ATOM 2197 N N . CYS B 1 108 ? 33.356 -34.935 -18.237 1.00 105.64 301 CYS B N 1
ATOM 2198 C CA . CYS B 1 108 ? 33.560 -33.964 -17.157 1.00 102.40 301 CYS B CA 1
ATOM 2199 C C . CYS B 1 108 ? 32.827 -34.390 -15.883 1.00 95.36 301 CYS B C 1
ATOM 2200 O O . CYS B 1 108 ? 31.653 -34.769 -15.899 1.00 86.38 301 CYS B O 1
ATOM 2203 N N . TYR B 1 109 ? 33.572 -34.342 -14.788 1.00 90.51 302 TYR B N 1
ATOM 2204 C CA . TYR B 1 109 ? 33.169 -34.921 -13.533 1.00 86.46 302 TYR B CA 1
ATOM 2205 C C . TYR B 1 109 ? 33.204 -33.870 -12.450 1.00 83.85 302 TYR B C 1
ATOM 2206 O O . TYR B 1 109 ? 33.847 -32.828 -12.585 1.00 80.54 302 TYR B O 1
ATOM 2215 N N . GLU B 1 110 ? 32.511 -34.173 -11.363 1.00 77.85 303 GLU B N 1
ATOM 2216 C CA . GLU B 1 110 ? 32.510 -33.347 -10.182 1.00 70.36 303 GLU B CA 1
ATOM 2217 C C . GLU B 1 110 ? 32.550 -34.259 -8.978 1.00 66.14 303 GLU B C 1
ATOM 2218 O O . GLU B 1 110 ? 32.397 -35.474 -9.091 1.00 61.23 303 GLU B O 1
ATOM 2224 N N . TYR B 1 111 ? 32.745 -33.652 -7.820 1.00 62.29 304 TYR B N 1
ATOM 2225 C CA . TYR B 1 111 ? 32.585 -34.352 -6.570 1.00 62.16 304 TYR B CA 1
ATOM 2226 C C . TYR B 1 111 ? 31.709 -33.540 -5.676 1.00 57.79 304 TYR B C 1
ATOM 2227 O O . TYR B 1 111 ? 31.856 -32.319 -5.609 1.00 60.11 304 TYR B O 1
ATOM 2236 N N . VAL B 1 112 ? 30.793 -34.212 -4.990 1.00 52.38 305 VAL B N 1
ATOM 2237 C CA . VAL B 1 112 ? 30.071 -33.575 -3.899 1.00 53.30 305 VAL B CA 1
ATOM 2238 C C . VAL B 1 112 ? 30.722 -34.107 -2.615 1.00 51.03 305 VAL B C 1
ATOM 2239 O O . VAL B 1 112 ? 30.724 -35.311 -2.355 1.00 49.74 305 VAL B O 1
ATOM 2243 N N . ASP B 1 113 ? 31.343 -33.210 -1.856 1.00 52.22 306 ASP B N 1
ATOM 2244 C CA . ASP B 1 113 ? 32.104 -33.595 -0.669 1.00 50.97 306 ASP B CA 1
ATOM 2245 C C . ASP B 1 113 ? 31.350 -33.187 0.588 1.00 50.57 306 ASP B C 1
ATOM 2246 O O . ASP B 1 113 ? 31.197 -31.999 0.874 1.00 54.08 306 ASP B O 1
ATOM 2251 N N . GLY B 1 114 ? 30.903 -34.185 1.344 1.00 48.52 307 GLY B N 1
ATOM 2252 C CA . GLY B 1 114 ? 30.118 -33.965 2.543 1.00 46.57 307 GLY B CA 1
ATOM 2253 C C . GLY B 1 114 ? 30.953 -34.026 3.803 1.00 45.74 307 GLY B C 1
ATOM 2254 O O . GLY B 1 114 ? 30.441 -34.254 4.875 1.00 45.87 307 GLY B O 1
ATOM 2255 N N . GLN B 1 115 ? 32.247 -33.800 3.671 1.00 48.01 308 GLN B N 1
ATOM 2256 C CA . GLN B 1 115 ? 33.155 -33.847 4.802 1.00 52.18 308 GLN B CA 1
ATOM 2257 C C . GLN B 1 115 ? 32.844 -32.770 5.855 1.00 46.60 308 GLN B C 1
ATOM 2258 O O . GLN B 1 115 ? 32.903 -33.028 7.034 1.00 50.45 308 GLN B O 1
ATOM 2264 N N . ASP B 1 116 ? 32.544 -31.558 5.426 1.00 44.04 309 ASP B N 1
ATOM 2265 C CA . ASP B 1 116 ? 32.285 -30.473 6.346 1.00 42.33 309 ASP B CA 1
ATOM 2266 C C . ASP B 1 116 ? 30.835 -30.528 6.848 1.00 42.29 309 ASP B C 1
ATOM 2267 O O . ASP B 1 116 ? 29.908 -30.260 6.085 1.00 40.03 309 ASP B O 1
ATOM 2272 N N . GLU B 1 117 ? 30.655 -30.847 8.132 1.00 38.99 310 GLU B N 1
ATOM 2273 C CA . GLU B 1 117 ? 29.314 -31.024 8.728 1.00 42.12 310 GLU B CA 1
ATOM 2274 C C . GLU B 1 117 ? 28.407 -29.825 8.567 1.00 40.36 310 GLU B C 1
ATOM 2275 O O . GLU B 1 117 ? 27.179 -29.975 8.613 1.00 40.94 310 GLU B O 1
ATOM 2281 N N . SER B 1 118 ? 29.001 -28.640 8.431 1.00 36.84 311 SER B N 1
ATOM 2282 C CA . SER B 1 118 ? 28.238 -27.405 8.328 1.00 39.69 311 SER B CA 1
ATOM 2283 C C . SER B 1 118 ? 27.709 -27.191 6.915 1.00 39.10 311 SER B C 1
ATOM 2284 O O . SER B 1 118 ? 26.835 -26.360 6.700 1.00 39.55 311 SER B O 1
ATOM 2287 N N . GLN B 1 119 ? 28.270 -27.935 5.971 1.00 39.83 312 GLN B N 1
ATOM 2288 C CA . GLN B 1 119 ? 27.882 -27.886 4.573 1.00 43.15 312 GLN B CA 1
ATOM 2289 C C . GLN B 1 119 ? 27.165 -29.153 4.114 1.00 42.75 312 GLN B C 1
ATOM 2290 O O . GLN B 1 119 ? 26.467 -29.139 3.119 1.00 43.92 312 GLN B O 1
ATOM 2296 N N . ALA B 1 120 ? 27.360 -30.256 4.819 1.00 42.40 313 ALA B N 1
ATOM 2297 C CA . ALA B 1 120 ? 26.774 -31.534 4.419 1.00 39.95 313 ALA B CA 1
ATOM 2298 C C . ALA B 1 120 ? 25.384 -31.717 5.017 1.00 38.63 313 ALA B C 1
ATOM 2299 O O . ALA B 1 120 ? 24.899 -30.877 5.775 1.00 37.46 313 ALA B O 1
ATOM 2301 N N . ASN B 1 121 ? 24.724 -32.806 4.661 1.00 37.94 314 ASN B N 1
ATOM 2302 C CA . ASN B 1 121 ? 23.494 -33.161 5.350 1.00 39.61 314 ASN B CA 1
ATOM 2303 C C . ASN B 1 121 ? 23.656 -34.508 6.019 1.00 39.24 314 ASN B C 1
ATOM 2304 O O . ASN B 1 121 ? 24.733 -35.097 5.988 1.00 42.07 314 ASN B O 1
ATOM 2309 N N . TRP B 1 122 ? 22.594 -34.987 6.645 1.00 38.65 315 TRP B N 1
ATOM 2310 C CA . TRP B 1 122 ? 22.637 -36.222 7.403 1.00 37.35 315 TRP B CA 1
ATOM 2311 C C . TRP B 1 122 ? 23.085 -37.439 6.637 1.00 38.71 315 TRP B C 1
ATOM 2312 O O . TRP B 1 122 ? 23.427 -38.439 7.251 1.00 38.43 315 TRP B O 1
ATOM 2323 N N . MET B 1 123 ? 23.034 -37.386 5.307 1.00 38.12 316 MET B N 1
ATOM 2324 C CA . MET B 1 123 ? 23.393 -38.536 4.504 1.00 39.59 316 MET B CA 1
ATOM 2325 C C . MET B 1 123 ? 24.873 -38.874 4.616 1.00 40.07 316 MET B C 1
ATOM 2326 O O . MET B 1 123 ? 25.251 -40.005 4.385 1.00 41.14 316 MET B O 1
ATOM 2331 N N . ARG B 1 124 ? 25.693 -37.904 5.007 1.00 40.86 317 ARG B N 1
ATOM 2332 C CA . ARG B 1 124 ? 27.114 -38.158 5.224 1.00 40.49 317 ARG B CA 1
ATOM 2333 C C . ARG B 1 124 ? 27.313 -39.246 6.276 1.00 41.05 317 ARG B C 1
ATOM 2334 O O . ARG B 1 124 ? 28.330 -39.883 6.274 1.00 50.09 317 ARG B O 1
ATOM 2342 N N . TYR B 1 125 ? 26.347 -39.441 7.176 1.00 40.69 318 TYR B N 1
ATOM 2343 C CA . TYR B 1 125 ? 26.473 -40.411 8.256 1.00 37.96 318 TYR B CA 1
ATOM 2344 C C . TYR B 1 125 ? 25.960 -41.786 7.895 1.00 38.03 318 TYR B C 1
ATOM 2345 O O . TYR B 1 125 ? 25.977 -42.691 8.730 1.00 34.72 318 TYR B O 1
ATOM 2354 N N . VAL B 1 126 ? 25.478 -41.962 6.671 1.00 41.97 319 VAL B N 1
ATOM 2355 C CA . VAL B 1 126 ? 25.031 -43.275 6.247 1.00 40.95 319 VAL B CA 1
ATOM 2356 C C . VAL B 1 126 ? 26.220 -44.142 5.873 1.00 40.77 319 VAL B C 1
ATOM 2357 O O . VAL B 1 126 ? 27.001 -43.805 5.002 1.00 38.35 319 VAL B O 1
ATOM 2361 N N . ASN B 1 127 ? 26.334 -45.280 6.543 1.00 45.55 320 ASN B N 1
ATOM 2362 C CA . ASN B 1 127 ? 27.453 -46.161 6.324 1.00 49.05 320 ASN B CA 1
ATOM 2363 C C . ASN B 1 127 ? 27.247 -47.036 5.107 1.00 52.74 320 ASN B C 1
ATOM 2364 O O . ASN B 1 127 ? 26.143 -47.143 4.551 1.00 49.34 320 ASN B O 1
ATOM 2369 N N . CYS B 1 128 ? 28.344 -47.680 4.740 1.00 59.22 321 CYS B N 1
ATOM 2370 C CA . CYS B 1 128 ? 28.428 -48.546 3.599 1.00 60.17 321 CYS B CA 1
ATOM 2371 C C . CYS B 1 128 ? 28.032 -49.958 3.951 1.00 55.96 321 CYS B C 1
ATOM 2372 O O . CYS B 1 128 ? 28.493 -50.493 4.948 1.00 56.25 321 CYS B O 1
ATOM 2375 N N . ALA B 1 129 ? 27.165 -50.561 3.143 1.00 60.53 322 ALA B N 1
ATOM 2376 C CA . ALA B 1 129 ? 26.861 -51.978 3.300 1.00 59.96 322 ALA B CA 1
ATOM 2377 C C . ALA B 1 129 ? 28.120 -52.772 2.947 1.00 61.86 322 ALA B C 1
ATOM 2378 O O . ALA B 1 129 ? 28.938 -52.316 2.139 1.00 58.80 322 ALA B O 1
ATOM 2380 N N . ARG B 1 130 ? 28.292 -53.923 3.602 1.00 69.70 323 ARG B N 1
ATOM 2381 C CA . ARG B 1 130 ? 29.401 -54.843 3.315 1.00 71.79 323 ARG B CA 1
ATOM 2382 C C . ARG B 1 130 ? 28.932 -56.035 2.503 1.00 73.79 323 ARG B C 1
ATOM 2383 O O . ARG B 1 130 ? 29.731 -56.695 1.859 1.00 76.82 323 ARG B O 1
ATOM 2391 N N . ASP B 1 131 ? 27.642 -56.326 2.556 1.00 76.11 324 ASP B N 1
ATOM 2392 C CA . ASP B 1 131 ? 27.070 -57.333 1.694 1.00 78.72 324 ASP B CA 1
ATOM 2393 C C . ASP B 1 131 ? 25.703 -56.855 1.247 1.00 77.43 324 ASP B C 1
ATOM 2394 O O . ASP B 1 131 ? 25.214 -55.829 1.718 1.00 75.66 324 ASP B O 1
ATOM 2399 N N . ASP B 1 132 ? 25.092 -57.602 0.340 1.00 76.09 325 ASP B N 1
ATOM 2400 C CA . ASP B 1 132 ? 23.793 -57.240 -0.207 1.00 75.44 325 ASP B CA 1
ATOM 2401 C C . ASP B 1 132 ? 22.631 -57.565 0.731 1.00 77.53 325 ASP B C 1
ATOM 2402 O O . ASP B 1 132 ? 21.516 -57.091 0.496 1.00 77.81 325 ASP B O 1
ATOM 2407 N N . GLU B 1 133 ? 22.872 -58.363 1.778 1.00 76.44 326 GLU B N 1
ATOM 2408 C CA . GLU B 1 133 ? 21.810 -58.688 2.742 1.00 79.44 326 GLU B CA 1
ATOM 2409 C C . GLU B 1 133 ? 21.534 -57.569 3.738 1.00 73.67 326 GLU B C 1
ATOM 2410 O O . GLU B 1 133 ? 20.417 -57.454 4.236 1.00 74.79 326 GLU B O 1
ATOM 2416 N N . GLU B 1 134 ? 22.542 -56.765 4.054 1.00 68.38 327 GLU B N 1
ATOM 2417 C CA . GLU B 1 134 ? 22.350 -55.651 4.992 1.00 66.02 327 GLU B CA 1
ATOM 2418 C C . GLU B 1 134 ? 22.138 -54.327 4.236 1.00 60.41 327 GLU B C 1
ATOM 2419 O O . GLU B 1 134 ? 21.707 -53.354 4.833 1.00 59.93 327 GLU B O 1
ATOM 2425 N N . GLN B 1 135 ? 22.411 -54.305 2.930 1.00 55.75 328 GLN B N 1
ATOM 2426 C CA . GLN B 1 135 ? 22.171 -53.120 2.104 1.00 57.04 328 GLN B CA 1
ATOM 2427 C C . GLN B 1 135 ? 20.682 -52.869 1.912 1.00 54.09 328 GLN B C 1
ATOM 2428 O O . GLN B 1 135 ? 19.984 -53.695 1.336 1.00 58.75 328 GLN B O 1
ATOM 2434 N N . ASN B 1 136 ? 20.210 -51.714 2.374 1.00 51.87 329 ASN B N 1
ATOM 2435 C CA . ASN B 1 136 ? 18.811 -51.314 2.177 1.00 50.63 329 ASN B CA 1
ATOM 2436 C C . ASN B 1 136 ? 18.651 -49.970 1.448 1.00 48.93 329 ASN B C 1
ATOM 2437 O O . ASN B 1 136 ? 17.535 -49.492 1.270 1.00 45.73 329 ASN B O 1
ATOM 2442 N N . LEU B 1 137 ? 19.766 -49.376 1.023 1.00 47.12 330 LEU B N 1
ATOM 2443 C CA . LEU B 1 137 ? 19.741 -48.149 0.222 1.00 48.09 330 LEU B CA 1
ATOM 2444 C C . LEU B 1 137 ? 20.614 -48.278 -1.025 1.00 45.48 330 LEU B C 1
ATOM 2445 O O . LEU B 1 137 ? 21.698 -48.846 -0.974 1.00 47.40 330 LEU B O 1
ATOM 2450 N N . VAL B 1 138 ? 20.138 -47.719 -2.131 1.00 43.79 331 VAL B N 1
ATOM 2451 C CA . VAL B 1 138 ? 20.907 -47.627 -3.345 1.00 43.97 331 VAL B CA 1
ATOM 2452 C C . VAL B 1 138 ? 21.169 -46.172 -3.627 1.00 42.55 331 VAL B C 1
ATOM 2453 O O . VAL B 1 138 ? 20.234 -45.398 -3.680 1.00 45.50 331 VAL B O 1
ATOM 2457 N N . ALA B 1 139 ? 22.437 -45.814 -3.825 1.00 42.35 332 ALA B N 1
ATOM 2458 C CA . ALA B 1 139 ? 22.820 -44.470 -4.210 1.00 42.98 332 ALA B CA 1
ATOM 2459 C C . ALA B 1 139 ? 22.766 -44.341 -5.726 1.00 47.01 332 ALA B C 1
ATOM 2460 O O . ALA B 1 139 ? 23.186 -45.252 -6.442 1.00 47.39 332 ALA B O 1
ATOM 2462 N N . PHE B 1 140 ? 22.274 -43.202 -6.218 1.00 44.92 333 PHE B N 1
ATOM 2463 C CA . PHE B 1 140 ? 22.213 -42.984 -7.659 1.00 42.53 333 PHE B CA 1
ATOM 2464 C C . PHE B 1 140 ? 22.193 -41.506 -7.983 1.00 42.30 333 PHE B C 1
ATOM 2465 O O . PHE B 1 140 ? 21.925 -40.661 -7.117 1.00 42.69 333 PHE B O 1
ATOM 2473 N N . GLN B 1 141 ? 22.488 -41.203 -9.241 1.00 43.18 334 GLN B N 1
ATOM 2474 C CA . GLN B 1 141 ? 22.558 -39.832 -9.698 1.00 43.65 334 GLN B CA 1
ATOM 2475 C C . GLN B 1 141 ? 21.252 -39.452 -10.352 1.00 43.51 334 GLN B C 1
ATOM 2476 O O . GLN B 1 141 ? 20.708 -40.222 -11.123 1.00 44.60 334 GLN B O 1
ATOM 2482 N N . TYR B 1 142 ? 20.757 -38.262 -10.031 1.00 45.97 335 TYR B N 1
ATOM 2483 C CA . TYR B 1 142 ? 19.482 -37.773 -10.539 1.00 44.83 335 TYR B CA 1
ATOM 2484 C C . TYR B 1 142 ? 19.539 -36.261 -10.512 1.00 46.69 335 TYR B C 1
ATOM 2485 O O . TYR B 1 142 ? 19.909 -35.663 -9.486 1.00 42.35 335 TYR B O 1
ATOM 2494 N N . HIS B 1 143 ? 19.195 -35.649 -11.646 1.00 46.45 336 HIS B N 1
ATOM 2495 C CA . HIS B 1 143 ? 19.279 -34.195 -11.809 1.00 45.58 336 HIS B CA 1
ATOM 2496 C C . HIS B 1 143 ? 20.610 -33.688 -11.306 1.00 45.55 336 HIS B C 1
ATOM 2497 O O . HIS B 1 143 ? 20.642 -32.748 -10.515 1.00 45.80 336 HIS B O 1
ATOM 2504 N N . ARG B 1 144 ? 21.691 -34.327 -11.755 1.00 49.27 337 ARG B N 1
ATOM 2505 C CA . ARG B 1 144 ? 23.070 -33.915 -11.439 1.00 50.02 337 ARG B CA 1
ATOM 2506 C C . ARG B 1 144 ? 23.363 -33.896 -9.953 1.00 46.60 337 ARG B C 1
ATOM 2507 O O . ARG B 1 144 ? 24.189 -33.135 -9.492 1.00 48.71 337 ARG B O 1
ATOM 2515 N N . LYS B 1 145 ? 22.679 -34.745 -9.201 1.00 46.91 338 LYS B N 1
ATOM 2516 C CA . LYS B 1 145 ? 22.878 -34.834 -7.762 1.00 43.55 338 LYS B CA 1
ATOM 2517 C C . LYS B 1 145 ? 22.708 -36.265 -7.347 1.00 41.11 338 LYS B C 1
ATOM 2518 O O . LYS B 1 145 ? 22.280 -37.100 -8.125 1.00 40.75 338 LYS B O 1
ATOM 2524 N N . ILE B 1 146 ? 23.010 -36.531 -6.095 1.00 41.33 339 ILE B N 1
ATOM 2525 C CA . ILE B 1 146 ? 22.930 -37.873 -5.601 1.00 44.20 339 ILE B CA 1
ATOM 2526 C C . ILE B 1 146 ? 21.836 -38.071 -4.594 1.00 40.15 339 ILE B C 1
ATOM 2527 O O . ILE B 1 146 ? 21.662 -37.268 -3.691 1.00 40.45 339 ILE B O 1
ATOM 2532 N N . PHE B 1 147 ? 21.103 -39.155 -4.790 1.00 37.11 340 PHE B N 1
ATOM 2533 C CA . PHE B 1 147 ? 20.017 -39.525 -3.941 1.00 38.19 340 PHE B CA 1
ATOM 2534 C C . PHE B 1 147 ? 20.204 -40.960 -3.520 1.00 38.74 340 PHE B C 1
ATOM 2535 O O . PHE B 1 147 ? 20.871 -41.727 -4.202 1.00 37.31 340 PHE B O 1
ATOM 2543 N N . TYR B 1 148 ? 19.608 -41.310 -2.389 1.00 41.89 341 TYR B N 1
ATOM 2544 C CA . TYR B 1 148 ? 19.554 -42.694 -1.933 1.00 43.68 341 TYR B CA 1
ATOM 2545 C C . TYR B 1 148 ? 18.096 -43.123 -1.961 1.00 44.11 341 TYR B C 1
ATOM 2546 O O . TYR B 1 148 ? 17.219 -42.357 -1.562 1.00 41.39 341 TYR B O 1
ATOM 2555 N N . ARG B 1 149 ? 17.823 -44.337 -2.431 1.00 45.56 342 ARG B N 1
ATOM 2556 C CA . ARG B 1 149 ? 16.462 -44.872 -2.343 1.00 46.02 342 ARG B CA 1
ATOM 2557 C C . ARG B 1 149 ? 16.438 -46.237 -1.656 1.00 43.01 342 ARG B C 1
ATOM 2558 O O . ARG B 1 149 ? 17.365 -47.015 -1.784 1.00 44.40 342 ARG B O 1
ATOM 2566 N N . THR B 1 150 ? 15.367 -46.520 -0.926 1.00 44.72 343 THR B N 1
ATOM 2567 C CA . THR B 1 150 ? 15.232 -47.784 -0.235 1.00 42.20 343 THR B CA 1
ATOM 2568 C C . THR B 1 150 ? 15.006 -48.900 -1.248 1.00 46.26 343 THR B C 1
ATOM 2569 O O . THR B 1 150 ? 14.151 -48.791 -2.143 1.00 44.84 343 THR B O 1
ATOM 2573 N N . CYS B 1 151 ? 15.803 -49.956 -1.115 1.00 45.65 344 CYS B N 1
ATOM 2574 C CA . CYS B 1 151 ? 15.683 -51.135 -1.954 1.00 48.63 344 CYS B CA 1
ATOM 2575 C C . CYS B 1 151 ? 15.207 -52.355 -1.171 1.00 50.27 344 CYS B C 1
ATOM 2576 O O . CYS B 1 151 ? 15.196 -53.457 -1.702 1.00 53.91 344 CYS B O 1
ATOM 2579 N N . ARG B 1 152 ? 14.832 -52.161 0.089 1.00 53.94 345 ARG B N 1
ATOM 2580 C CA . ARG B 1 152 ? 14.023 -53.138 0.823 1.00 55.15 345 ARG B CA 1
ATOM 2581 C C . ARG B 1 152 ? 13.344 -52.465 1.979 1.00 54.02 345 ARG B C 1
ATOM 2582 O O . ARG B 1 152 ? 13.640 -51.314 2.292 1.00 56.87 345 ARG B O 1
ATOM 2590 N N . VAL B 1 153 ? 12.430 -53.183 2.614 1.00 49.76 346 VAL B N 1
ATOM 2591 C CA . VAL B 1 153 ? 11.731 -52.630 3.743 1.00 50.00 346 VAL B CA 1
ATOM 2592 C C . VAL B 1 153 ? 12.732 -52.471 4.873 1.00 50.45 346 VAL B C 1
ATOM 2593 O O . VAL B 1 153 ? 13.564 -53.340 5.106 1.00 50.00 346 VAL B O 1
ATOM 2597 N N . ILE B 1 154 ? 12.675 -51.332 5.544 1.00 50.01 347 ILE B N 1
ATOM 2598 C CA . ILE B 1 154 ? 13.546 -51.088 6.664 1.00 48.10 347 ILE B CA 1
ATOM 2599 C C . ILE B 1 154 ? 12.677 -50.941 7.893 1.00 48.38 347 ILE B C 1
ATOM 2600 O O . ILE B 1 154 ? 11.872 -50.016 7.994 1.00 47.28 347 ILE B O 1
ATOM 2605 N N . ARG B 1 155 ? 12.850 -51.869 8.823 1.00 50.46 348 ARG B N 1
ATOM 2606 C CA . ARG B 1 155 ? 12.090 -51.878 10.066 1.00 52.09 348 ARG B CA 1
ATOM 2607 C C . ARG B 1 155 ? 12.753 -51.016 11.126 1.00 48.49 348 ARG B C 1
ATOM 2608 O O . ARG B 1 155 ? 13.934 -50.699 11.028 1.00 46.15 348 ARG B O 1
ATOM 2616 N N . PRO B 1 156 ? 11.987 -50.620 12.142 1.00 47.39 349 PRO B N 1
ATOM 2617 C CA . PRO B 1 156 ? 12.574 -49.916 13.276 1.00 48.92 349 PRO B CA 1
ATOM 2618 C C . PRO B 1 156 ? 13.729 -50.685 13.932 1.00 48.11 349 PRO B C 1
ATOM 2619 O O . PRO B 1 156 ? 13.651 -51.899 14.081 1.00 47.87 349 PRO B O 1
ATOM 2623 N N . GLY B 1 157 ? 14.802 -49.985 14.293 1.00 46.60 350 GLY B N 1
ATOM 2624 C CA . GLY B 1 157 ? 15.957 -50.633 14.893 1.00 43.85 350 GLY B CA 1
ATOM 2625 C C . GLY B 1 157 ? 16.990 -51.152 13.908 1.00 45.81 350 GLY B C 1
ATOM 2626 O O . GLY B 1 157 ? 17.944 -51.813 14.316 1.00 49.25 350 GLY B O 1
ATOM 2627 N N . CYS B 1 158 ? 16.817 -50.853 12.620 1.00 44.55 351 CYS B N 1
ATOM 2628 C CA . CYS B 1 158 ? 17.781 -51.238 11.594 1.00 47.93 351 CYS B CA 1
ATOM 2629 C C . CYS B 1 158 ? 18.543 -50.035 11.109 1.00 44.88 351 CYS B C 1
ATOM 2630 O O . CYS B 1 158 ? 17.988 -48.944 11.002 1.00 45.44 351 CYS B O 1
ATOM 2633 N N . GLU B 1 159 ? 19.815 -50.253 10.819 1.00 42.90 352 GLU B N 1
ATOM 2634 C CA . GLU B 1 159 ? 20.686 -49.212 10.354 1.00 43.55 352 GLU B CA 1
ATOM 2635 C C . GLU B 1 159 ? 20.452 -49.046 8.861 1.00 46.68 352 GLU B C 1
ATOM 2636 O O . GLU B 1 159 ? 20.171 -50.017 8.168 1.00 47.62 352 GLU B O 1
ATOM 2642 N N . LEU B 1 160 ? 20.544 -47.819 8.364 1.00 42.74 353 LEU B N 1
ATOM 2643 C CA . LEU B 1 160 ? 20.490 -47.591 6.933 1.00 41.63 353 LEU B CA 1
ATOM 2644 C C . LEU B 1 160 ? 21.875 -47.818 6.386 1.00 42.02 353 LEU B C 1
ATOM 2645 O O . LEU B 1 160 ? 22.848 -47.316 6.943 1.00 42.43 353 LEU B O 1
ATOM 2650 N N . LEU B 1 161 ? 21.969 -48.563 5.292 1.00 43.19 354 LEU B N 1
ATOM 2651 C CA . LEU B 1 161 ? 23.261 -48.931 4.734 1.00 46.33 354 LEU B CA 1
ATOM 2652 C C . LEU B 1 161 ? 23.205 -48.909 3.218 1.00 49.38 354 LEU B C 1
ATOM 2653 O O . LEU B 1 161 ? 22.325 -49.515 2.598 1.00 46.35 354 LEU B O 1
ATOM 2658 N N . VAL B 1 162 ? 24.165 -48.206 2.629 1.00 50.15 355 VAL B N 1
ATOM 2659 C CA . VAL B 1 162 ? 24.110 -47.866 1.223 1.00 48.21 355 VAL B CA 1
ATOM 2660 C C . VAL B 1 162 ? 25.307 -48.387 0.457 1.00 51.60 355 VAL B C 1
ATOM 2661 O O . VAL B 1 162 ? 26.394 -48.641 1.025 1.00 50.17 355 VAL B O 1
ATOM 2665 N N . TRP B 1 163 ? 25.066 -48.501 -0.848 1.00 54.16 356 TRP B N 1
ATOM 2666 C CA . TRP B 1 163 ? 26.056 -48.790 -1.858 1.00 59.15 356 TRP B CA 1
ATOM 2667 C C . TRP B 1 163 ? 25.442 -48.402 -3.212 1.00 60.58 356 TRP B C 1
ATOM 2668 O O . TRP B 1 163 ? 24.224 -48.266 -3.296 1.00 55.32 356 TRP B O 1
ATOM 2679 N N . TYR B 1 164 ? 26.247 -48.201 -4.261 1.00 69.02 357 TYR B N 1
ATOM 2680 C CA . TYR B 1 164 ? 25.686 -48.202 -5.640 1.00 72.90 357 TYR B CA 1
ATOM 2681 C C . TYR B 1 164 ? 25.223 -49.601 -6.002 1.00 64.90 357 TYR B C 1
ATOM 2682 O O . TYR B 1 164 ? 24.308 -49.745 -6.793 1.00 71.71 357 TYR B O 1
ATOM 2691 N N . ALA C 2 1 ? 27.131 -17.280 -23.837 1.00 84.12 1 ALA C N 1
ATOM 2692 C CA . ALA C 2 1 ? 26.230 -16.941 -24.993 1.00 86.13 1 ALA C CA 1
ATOM 2693 C C . ALA C 2 1 ? 24.951 -17.793 -25.090 1.00 86.18 1 ALA C C 1
ATOM 2694 O O . ALA C 2 1 ? 24.055 -17.470 -25.875 1.00 85.94 1 ALA C O 1
ATOM 2696 N N . ARG C 2 2 ? 24.875 -18.873 -24.307 1.00 84.07 2 ARG C N 1
ATOM 2697 C CA . ARG C 2 2 ? 23.645 -19.651 -24.142 1.00 79.82 2 ARG C CA 1
ATOM 2698 C C . ARG C 2 2 ? 22.737 -18.971 -23.109 1.00 76.07 2 ARG C C 1
ATOM 2699 O O . ARG C 2 2 ? 22.362 -19.571 -22.085 1.00 72.84 2 ARG C O 1
ATOM 2707 N N . THR C 2 3 ? 22.416 -17.703 -23.389 1.00 70.21 3 THR C N 1
ATOM 2708 C CA . THR C 2 3 ? 21.481 -16.910 -22.592 1.00 67.13 3 THR C CA 1
ATOM 2709 C C . THR C 2 3 ? 20.280 -16.617 -23.479 1.00 62.70 3 THR C C 1
ATOM 2710 O O . THR C 2 3 ? 20.427 -16.056 -24.571 1.00 56.63 3 THR C O 1
ATOM 2725 N N . GLN C 2 5 ? 17.145 -14.615 -24.660 1.00 60.98 5 GLN C N 1
ATOM 2726 C CA . GLN C 2 5 ? 16.886 -13.162 -24.651 1.00 64.06 5 GLN C CA 1
ATOM 2727 C C . GLN C 2 5 ? 15.585 -12.840 -25.349 1.00 63.79 5 GLN C C 1
ATOM 2728 O O . GLN C 2 5 ? 15.230 -13.474 -26.343 1.00 60.99 5 GLN C O 1
ATOM 2734 N N . THR C 2 6 ? 14.898 -11.828 -24.831 1.00 67.90 6 THR C N 1
ATOM 2735 C CA . THR C 2 6 ? 13.661 -11.332 -25.417 1.00 72.79 6 THR C CA 1
ATOM 2736 C C . THR C 2 6 ? 13.915 -10.151 -26.383 1.00 77.25 6 THR C C 1
ATOM 2737 O O . THR C 2 6 ? 14.872 -9.387 -26.200 1.00 78.53 6 THR C O 1
ATOM 2741 N N . ALA C 2 7 ? 13.042 -9.997 -27.388 1.00 81.85 7 ALA C N 1
ATOM 2742 C CA . ALA C 2 7 ? 13.183 -8.968 -28.453 1.00 82.44 7 ALA C CA 1
ATOM 2743 C C . ALA C 2 7 ? 13.418 -7.532 -27.962 1.00 78.83 7 ALA C C 1
ATOM 2744 O O . ALA C 2 7 ? 13.304 -7.222 -26.771 1.00 77.82 7 ALA C O 1
#

Radius of gyration: 22.8 Å; Cα contacts (8 Å, |Δi|>4): 793; chains: 3; bounding box: 54×62×56 Å

Solvent-accessible surface area: 18426 Å² total

Foldseek 3Di:
DLVPDQQWDADLVPRDIDRAADPPPGGFAEFFFDDDDQLDQQAAQNRHGPQKHWAADPPPPLGIFIFGAHFKDAFRYKYDFWWADKAADCVLVVLLQWDWFDPDDPDIIIGRQNRSSTGHNVSRHAADLDPVLAQWEWDHHPRTIMITGNHIHGGPHTHHYHRDDVVSVVVVD/DVPDQQWDADLVPRDIDRAADPPPGGFAEAFFDDDDQLDQQAAQNRHGPQKHWDADPPPPLGIFIFGAHFKDAFRYKYDFWWADKADDCVQVVLLQWDWFDPDDPDIIIGHQNRSSTGHNCSRHAADPDPVLAQWEWDHHPRTIMITGNHIHGGPHTHHYDD/DPDDDD